Protein AF-A0A559M6U4-F1 (afdb_monomer_lite)

Foldseek 3Di:
DVCVVCVVVCCCCVQAVVQLVVCCPPVVCNPCSRPPVHPVVVVLLVVLVVVCVVCQQPDADQQQDDPGRGHADQVNCVSNQQCRLRNCCVVPVLAQHSDPDPPRRHNSVVVVVVCCVVVVDDDGGHDDPVNRVVRNVVVVVVVVVVVVVVDQQADPQVPAAEDELVRLLCCVPVVVFQWAAAPQFIFGCVVPLCVPPVHNVVSSVRRSHHCHCVDCPVPDDDDPVVVSVRSVGTHHGYDDPDDPDPDDDDD

Structure (mmCIF, N/CA/C/O backbone):
data_AF-A0A559M6U4-F1
#
_entry.id   AF-A0A559M6U4-F1
#
loop_
_atom_site.group_PDB
_atom_site.id
_atom_site.type_symbol
_atom_site.label_atom_id
_atom_site.label_alt_id
_atom_site.label_comp_id
_atom_site.label_asym_id
_atom_site.label_entity_id
_atom_site.label_seq_id
_atom_site.pdbx_PDB_ins_code
_atom_site.Cartn_x
_atom_site.Cartn_y
_atom_site.Cartn_z
_atom_site.occupancy
_atom_site.B_iso_or_equiv
_atom_site.auth_seq_id
_atom_site.auth_comp_id
_atom_site.auth_asym_id
_atom_site.auth_atom_id
_atom_site.pdbx_PDB_model_num
ATOM 1 N N . MET A 1 1 ? 22.854 -14.844 -24.039 1.00 84.38 1 MET A N 1
ATOM 2 C CA . MET A 1 1 ? 24.266 -15.027 -24.455 1.00 84.38 1 MET A CA 1
ATOM 3 C C . MET A 1 1 ? 24.770 -13.927 -25.397 1.00 84.38 1 MET A C 1
ATOM 5 O O . MET A 1 1 ? 25.758 -13.307 -25.043 1.00 84.38 1 MET A O 1
ATOM 9 N N . TRP A 1 2 ? 24.120 -13.597 -26.528 1.00 96.81 2 TRP A N 1
ATOM 10 C CA . TRP A 1 2 ? 24.620 -12.542 -27.446 1.00 96.81 2 TRP A CA 1
ATOM 11 C C . TRP A 1 2 ? 24.773 -11.151 -26.805 1.00 96.81 2 TRP A C 1
ATOM 13 O O . TRP A 1 2 ? 25.843 -10.556 -26.905 1.00 96.81 2 TRP A O 1
ATOM 23 N N . GLN A 1 3 ? 23.734 -10.654 -26.122 1.00 96.12 3 GLN A N 1
ATOM 24 C CA . GLN A 1 3 ? 23.771 -9.330 -25.484 1.00 96.12 3 GLN A CA 1
ATOM 25 C C . GLN A 1 3 ? 24.859 -9.253 -24.407 1.00 96.12 3 GLN A C 1
ATOM 27 O O . GLN A 1 3 ? 25.610 -8.286 -24.386 1.00 96.12 3 GLN A O 1
ATOM 32 N N . HIS A 1 4 ? 25.003 -10.298 -23.587 1.00 95.44 4 HIS A N 1
ATOM 33 C CA . HIS A 1 4 ? 26.054 -10.393 -22.573 1.00 95.44 4 HIS A CA 1
ATOM 34 C C . HIS A 1 4 ? 27.459 -10.294 -23.190 1.00 95.44 4 HIS A C 1
ATOM 36 O O . HIS A 1 4 ? 28.267 -9.483 -22.751 1.00 95.44 4 HIS A O 1
ATOM 42 N N . ASN A 1 5 ? 27.718 -11.040 -24.268 1.00 97.19 5 ASN A N 1
ATOM 43 C CA . ASN A 1 5 ? 29.023 -11.053 -24.938 1.00 97.19 5 ASN A CA 1
ATOM 44 C C . ASN A 1 5 ? 29.382 -9.723 -25.624 1.00 97.19 5 ASN A C 1
ATOM 46 O O . ASN A 1 5 ? 30.547 -9.493 -25.922 1.00 97.19 5 ASN A O 1
ATOM 50 N N . ASN A 1 6 ? 28.396 -8.866 -25.904 1.00 97.38 6 ASN A N 1
ATOM 51 C CA . ASN A 1 6 ? 28.580 -7.589 -26.602 1.00 97.38 6 ASN A CA 1
ATOM 52 C C . ASN A 1 6 ? 28.183 -6.387 -25.728 1.00 97.38 6 ASN A C 1
ATOM 54 O O . ASN A 1 6 ? 27.981 -5.287 -26.243 1.00 97.38 6 ASN A O 1
ATOM 58 N N . TYR A 1 7 ? 28.032 -6.590 -24.417 1.00 96.38 7 TYR A N 1
ATOM 59 C CA . TYR A 1 7 ? 27.402 -5.627 -23.517 1.00 96.38 7 TYR A CA 1
ATOM 60 C C . TYR A 1 7 ? 28.094 -4.260 -23.519 1.00 96.38 7 TYR A C 1
ATOM 62 O O . TYR A 1 7 ? 27.427 -3.233 -23.625 1.00 96.38 7 TYR A O 1
ATOM 70 N N . GLU A 1 8 ? 29.426 -4.232 -23.458 1.00 97.06 8 GLU A N 1
ATOM 71 C CA . GLU A 1 8 ? 30.205 -2.986 -23.438 1.00 97.06 8 GLU A CA 1
ATOM 72 C C . GLU A 1 8 ? 29.967 -2.152 -24.703 1.00 97.06 8 GLU A C 1
ATOM 74 O O . GLU A 1 8 ? 29.678 -0.959 -24.635 1.00 97.06 8 GLU A O 1
ATOM 79 N N . VAL A 1 9 ? 29.987 -2.807 -25.865 1.00 97.38 9 VAL A N 1
ATOM 80 C CA . VAL A 1 9 ? 29.753 -2.155 -27.157 1.00 97.38 9 VAL A CA 1
ATOM 81 C C . VAL A 1 9 ? 28.311 -1.660 -27.262 1.00 97.38 9 VAL A C 1
ATOM 83 O O . VAL A 1 9 ? 28.077 -0.506 -27.619 1.00 97.38 9 VAL A O 1
ATOM 86 N N . ILE A 1 10 ? 27.334 -2.500 -26.910 1.00 96.81 10 ILE A N 1
ATOM 87 C CA . ILE A 1 10 ? 25.909 -2.143 -26.966 1.00 96.81 10 ILE A CA 1
ATOM 88 C C . ILE A 1 10 ? 25.606 -0.982 -26.016 1.00 96.81 10 ILE A C 1
ATOM 90 O O . ILE A 1 10 ? 24.925 -0.038 -26.409 1.00 96.81 10 ILE A O 1
ATOM 94 N N . SER A 1 11 ? 26.107 -1.032 -24.781 1.00 95.31 11 SER A N 1
ATOM 95 C CA . SER A 1 11 ? 25.870 0.001 -23.768 1.00 95.31 11 SER A CA 1
ATOM 96 C C . SER A 1 11 ? 26.488 1.343 -24.157 1.00 95.31 11 SER A C 1
ATOM 98 O O . SER A 1 11 ? 25.820 2.365 -24.022 1.00 95.31 11 SER A O 1
ATOM 100 N N . LEU A 1 12 ? 27.699 1.364 -24.723 1.00 96.88 12 LEU A N 1
ATOM 101 C CA . LEU A 1 12 ? 28.305 2.594 -25.234 1.00 96.88 12 LEU A CA 1
ATOM 102 C C . LEU A 1 12 ? 27.507 3.162 -26.416 1.00 96.88 12 LEU A C 1
ATOM 104 O O . LEU A 1 12 ? 27.180 4.352 -26.438 1.00 96.88 12 LEU A O 1
ATOM 108 N N . ILE A 1 13 ? 27.161 2.312 -27.388 1.00 97.94 13 ILE A N 1
ATOM 109 C CA . ILE A 1 13 ? 26.444 2.742 -28.590 1.00 97.94 13 ILE A CA 1
ATOM 110 C C . ILE A 1 13 ? 25.045 3.245 -28.229 1.00 97.94 13 ILE A C 1
ATOM 112 O O . ILE A 1 13 ? 24.704 4.375 -28.557 1.00 97.94 13 ILE A O 1
ATOM 116 N N . MET A 1 14 ? 24.239 2.451 -27.527 1.00 96.88 14 MET A N 1
ATOM 117 C CA . MET A 1 14 ? 22.846 2.796 -27.217 1.00 96.88 14 MET A CA 1
ATOM 118 C C . MET A 1 14 ? 22.719 3.792 -26.062 1.00 96.88 14 MET A C 1
ATOM 120 O O . MET A 1 14 ? 21.756 4.555 -25.996 1.00 96.88 14 MET A O 1
ATOM 124 N N . GLY A 1 15 ? 23.675 3.788 -25.134 1.00 95.62 15 GLY A N 1
ATOM 125 C CA . GLY A 1 15 ? 23.688 4.676 -23.979 1.00 95.62 15 GLY A CA 1
ATOM 126 C C . GLY A 1 15 ? 24.148 6.089 -24.318 1.00 95.62 15 GLY A C 1
ATOM 127 O O . GLY A 1 15 ? 23.548 7.046 -23.824 1.00 95.62 15 GLY A O 1
ATOM 128 N N . VAL A 1 16 ? 25.183 6.214 -25.159 1.00 97.38 16 VAL A N 1
ATOM 129 C CA . VAL A 1 16 ? 25.885 7.483 -25.407 1.00 97.38 16 VAL A CA 1
ATOM 130 C C . VAL A 1 16 ? 25.832 7.906 -26.870 1.00 97.38 16 VAL A C 1
ATOM 132 O O . VAL A 1 16 ? 25.358 9.002 -27.167 1.00 97.38 16 VAL A O 1
ATOM 135 N N . VAL A 1 17 ? 26.296 7.060 -27.793 1.00 97.94 17 VAL A N 1
ATOM 136 C CA . VAL A 1 17 ? 26.458 7.452 -29.205 1.00 97.94 17 VAL A CA 1
ATOM 137 C C . VAL A 1 17 ? 25.108 7.741 -29.856 1.00 97.94 17 VAL A C 1
ATOM 139 O O . VAL A 1 17 ? 24.908 8.822 -30.398 1.00 97.94 17 VAL A O 1
ATOM 142 N N . PHE A 1 18 ? 24.162 6.810 -29.761 1.00 98.00 18 PHE A N 1
ATOM 143 C CA . PHE A 1 18 ? 22.837 6.913 -30.360 1.00 98.00 18 PHE A CA 1
ATOM 144 C C . PHE A 1 18 ? 22.075 8.177 -29.921 1.00 98.00 18 PHE A C 1
ATOM 146 O O . PHE A 1 18 ? 21.712 8.959 -30.801 1.00 98.00 18 PHE A O 1
ATOM 153 N N . PRO A 1 19 ? 21.870 8.461 -28.615 1.00 97.31 19 PRO A N 1
ATOM 154 C CA . PRO A 1 19 ? 21.164 9.679 -28.209 1.00 97.31 19 PRO A CA 1
ATOM 155 C C . PRO A 1 19 ? 21.902 10.965 -28.610 1.00 97.31 19 PRO A C 1
ATOM 157 O O . PRO A 1 19 ? 21.252 11.938 -28.990 1.00 97.31 19 PRO A O 1
ATOM 160 N N . THR A 1 20 ? 23.241 10.965 -28.596 1.00 98.19 20 THR A N 1
ATOM 161 C CA . THR A 1 20 ? 24.045 12.115 -29.046 1.00 98.19 20 THR A CA 1
ATOM 162 C C . THR A 1 20 ? 23.851 12.385 -30.538 1.00 98.19 20 THR A C 1
ATOM 164 O O . THR A 1 20 ? 23.639 13.524 -30.941 1.00 98.19 20 THR A O 1
ATOM 167 N N . VAL A 1 21 ? 23.882 11.332 -31.358 1.00 98.25 21 VAL A N 1
ATOM 168 C CA . VAL A 1 21 ? 23.682 11.401 -32.811 1.00 98.25 21 VAL A CA 1
ATOM 169 C C . VAL A 1 21 ? 22.263 11.857 -33.149 1.00 98.25 21 VAL A C 1
ATOM 171 O O . VAL A 1 21 ? 22.095 12.694 -34.029 1.00 98.25 21 VAL A O 1
ATOM 174 N N . VAL A 1 22 ? 21.244 11.365 -32.438 1.00 97.81 22 VAL A N 1
ATOM 175 C CA . VAL A 1 22 ? 19.851 11.803 -32.634 1.00 97.81 22 VAL A CA 1
ATOM 176 C C . VAL A 1 22 ? 19.715 13.307 -32.373 1.00 97.81 22 VAL A C 1
ATOM 178 O O . VAL A 1 22 ? 19.214 14.031 -33.229 1.00 97.81 22 VAL A O 1
ATOM 181 N N . ALA A 1 23 ? 20.216 13.809 -31.244 1.00 97.56 23 ALA A N 1
ATOM 182 C CA . ALA A 1 23 ? 20.195 15.247 -30.967 1.00 97.56 23 ALA A CA 1
ATOM 183 C C . ALA A 1 23 ? 21.013 16.051 -31.998 1.00 97.56 23 ALA A C 1
ATOM 185 O O . ALA A 1 23 ? 20.557 17.081 -32.497 1.00 97.56 23 ALA A O 1
ATOM 186 N N . GLY A 1 24 ? 22.183 15.538 -32.384 1.00 98.00 24 GLY A N 1
ATOM 187 C CA . GLY A 1 24 ? 23.050 16.140 -33.393 1.00 98.00 24 GLY A CA 1
ATOM 188 C C . GLY A 1 24 ? 22.390 16.273 -34.765 1.00 98.00 24 GLY A C 1
ATOM 189 O O . GLY A 1 24 ? 22.463 17.334 -35.370 1.00 98.00 24 GLY A O 1
ATOM 190 N N . TYR A 1 25 ? 21.700 15.245 -35.262 1.00 97.88 25 TYR A N 1
ATOM 191 C CA . TYR A 1 25 ? 21.076 15.299 -36.591 1.00 97.88 25 TYR A CA 1
ATOM 192 C C . TYR A 1 25 ? 19.738 16.037 -36.618 1.00 97.88 25 TYR A C 1
ATOM 194 O O . TYR A 1 25 ? 19.468 16.759 -37.575 1.00 97.88 25 TYR A O 1
ATOM 202 N N . PHE A 1 26 ? 18.890 15.859 -35.604 1.00 98.00 26 PHE A N 1
ATOM 203 C CA . PHE A 1 26 ? 17.530 16.406 -35.624 1.00 98.00 26 PHE A CA 1
ATOM 204 C C . PHE A 1 26 ? 17.433 17.813 -35.011 1.00 98.00 26 PHE A C 1
ATOM 206 O O . PHE A 1 26 ? 16.552 18.576 -35.403 1.00 98.00 26 PHE A O 1
ATOM 213 N N . TRP A 1 27 ? 18.344 18.180 -34.101 1.00 97.31 27 TRP A N 1
ATOM 214 C CA . TRP A 1 27 ? 18.382 19.499 -33.447 1.00 97.31 27 TRP A CA 1
ATOM 215 C C . TRP A 1 27 ? 19.678 20.282 -33.699 1.00 97.31 27 TRP A C 1
ATOM 217 O O . TRP A 1 27 ? 19.803 21.406 -33.221 1.00 97.31 27 TRP A O 1
ATOM 227 N N . ASN A 1 28 ? 20.629 19.726 -34.462 1.00 97.69 28 ASN A N 1
ATOM 228 C CA . ASN A 1 28 ? 21.947 20.326 -34.704 1.00 97.69 28 ASN A CA 1
ATOM 229 C C . ASN A 1 28 ? 22.726 20.642 -33.411 1.00 97.69 28 ASN A C 1
ATOM 231 O O . ASN A 1 28 ? 23.540 21.565 -33.377 1.00 97.69 28 ASN A O 1
ATOM 235 N N . ASP A 1 29 ? 22.483 19.873 -32.344 1.00 97.56 29 ASP A N 1
ATOM 236 C CA . ASP A 1 29 ? 23.084 20.090 -31.027 1.00 97.56 29 ASP A CA 1
ATOM 237 C C . ASP A 1 29 ? 23.801 18.833 -30.516 1.00 97.56 29 ASP A C 1
ATOM 239 O O . ASP A 1 29 ? 23.281 18.032 -29.737 1.00 97.56 29 ASP A O 1
ATOM 243 N N . TRP A 1 30 ? 25.039 18.657 -30.977 1.00 97.81 30 TRP A N 1
ATOM 244 C CA . TRP A 1 30 ? 25.894 17.530 -30.597 1.00 97.81 30 TRP A CA 1
ATOM 245 C C . TRP A 1 30 ? 26.293 17.565 -29.120 1.00 97.81 30 TRP A C 1
ATOM 247 O O . TRP A 1 30 ? 26.328 16.528 -28.456 1.00 97.81 30 TRP A O 1
ATOM 257 N N . TRP A 1 31 ? 26.585 18.756 -28.592 1.00 97.75 31 TRP A N 1
ATOM 258 C CA . TRP A 1 31 ? 27.001 18.917 -27.200 1.00 97.75 31 TRP A CA 1
ATOM 259 C C . TRP A 1 31 ? 25.833 18.740 -26.237 1.00 97.75 31 TRP A C 1
ATOM 261 O O . TRP A 1 31 ? 25.990 18.057 -25.225 1.00 97.75 31 TRP A O 1
ATOM 271 N N . GLY A 1 32 ? 24.658 19.279 -26.564 1.00 97.12 32 GLY A N 1
ATOM 272 C CA . GLY A 1 32 ? 23.439 19.030 -25.805 1.00 97.12 32 GLY A CA 1
ATOM 273 C C . GLY A 1 32 ? 23.025 17.561 -25.850 1.00 97.12 32 GLY A C 1
ATOM 274 O O . GLY A 1 32 ? 22.666 16.998 -24.816 1.00 97.12 32 GLY A O 1
ATOM 275 N N . GLY A 1 33 ? 23.181 16.900 -27.000 1.00 97.31 33 GLY A N 1
ATOM 276 C CA . GLY A 1 33 ? 22.993 15.456 -27.137 1.00 97.31 33 GLY A CA 1
ATOM 277 C C . GLY A 1 33 ? 23.862 14.635 -26.188 1.00 97.31 33 GLY A C 1
ATOM 278 O O . GLY A 1 33 ? 23.362 13.761 -25.477 1.00 97.31 33 GLY A O 1
ATOM 279 N N . LEU A 1 34 ? 25.158 14.949 -26.133 1.00 97.88 34 LEU A N 1
ATOM 280 C CA . LEU A 1 34 ? 26.093 14.265 -25.244 1.00 97.88 34 LEU A CA 1
ATOM 281 C C . LEU A 1 34 ? 25.808 14.576 -23.767 1.00 97.88 34 LEU A C 1
ATOM 283 O O . LEU A 1 34 ? 25.759 13.671 -22.935 1.00 97.88 34 LEU A O 1
ATOM 287 N N . ALA A 1 35 ? 25.603 15.845 -23.418 1.00 97.69 35 ALA A N 1
ATOM 288 C CA . ALA A 1 35 ? 25.426 16.253 -22.029 1.00 97.69 35 ALA A CA 1
ATOM 289 C C . ALA A 1 35 ? 24.072 15.810 -21.455 1.00 97.69 35 ALA A C 1
ATOM 291 O O . ALA A 1 35 ? 24.026 15.163 -20.408 1.00 97.69 35 ALA A O 1
ATOM 292 N N . TYR A 1 36 ? 22.969 16.135 -22.133 1.00 96.62 36 TYR A N 1
ATOM 293 C CA . TYR A 1 36 ? 21.617 15.925 -21.618 1.00 96.62 36 TYR A CA 1
ATOM 294 C C . TYR A 1 36 ? 21.060 14.554 -22.002 1.00 96.62 36 TYR A C 1
ATOM 296 O O . TYR A 1 36 ? 20.670 13.777 -21.127 1.00 96.62 36 TYR A O 1
ATOM 304 N N . SER A 1 37 ? 21.040 14.231 -23.298 1.00 95.88 37 SER A N 1
ATOM 305 C CA . SER A 1 37 ? 20.386 13.01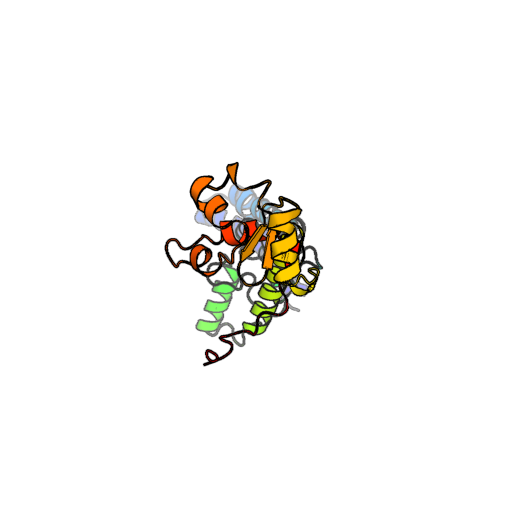5 -23.801 1.00 95.88 37 SER A CA 1
ATOM 306 C C . SER A 1 37 ? 21.171 11.735 -23.488 1.00 95.88 37 SER A C 1
ATOM 308 O O . SER A 1 37 ? 20.563 10.679 -23.299 1.00 95.88 37 SER A O 1
ATOM 310 N N . ALA A 1 38 ? 22.501 11.813 -23.394 1.00 96.62 38 ALA A N 1
ATOM 311 C CA . ALA A 1 38 ? 23.352 10.701 -22.979 1.00 96.62 38 ALA A CA 1
ATOM 312 C C . ALA A 1 38 ? 23.673 10.737 -21.476 1.00 96.62 38 ALA A C 1
ATOM 314 O O . ALA A 1 38 ? 23.113 9.945 -20.715 1.00 96.62 38 ALA A O 1
ATOM 315 N N . LEU A 1 39 ? 24.564 11.634 -21.037 1.00 97.12 39 LEU A N 1
ATOM 316 C CA . LEU A 1 39 ? 25.187 11.552 -19.710 1.00 97.12 39 LEU A CA 1
ATOM 317 C C . LEU A 1 39 ? 24.213 11.837 -18.560 1.00 97.12 39 LEU A C 1
ATOM 319 O O . LEU A 1 39 ? 24.093 11.014 -17.652 1.00 97.12 39 LEU A O 1
ATOM 323 N N . LEU A 1 40 ? 23.490 12.962 -18.594 1.00 96.56 40 LEU A N 1
ATOM 324 C CA . LEU A 1 40 ? 22.530 13.301 -17.536 1.00 96.56 40 LEU A CA 1
ATOM 325 C C . LEU A 1 40 ? 21.371 12.307 -17.482 1.00 96.56 40 LEU A C 1
ATOM 327 O O . LEU A 1 40 ? 20.988 11.890 -16.392 1.00 96.56 40 LEU A O 1
ATOM 331 N N . ARG A 1 41 ? 20.846 11.876 -18.635 1.00 95.19 41 ARG A N 1
ATOM 332 C CA . ARG A 1 41 ? 19.828 10.819 -18.693 1.00 95.19 41 ARG A CA 1
ATOM 333 C C . ARG A 1 41 ? 20.306 9.544 -17.995 1.00 95.19 41 ARG A C 1
ATOM 335 O O . ARG A 1 41 ? 19.582 9.033 -17.146 1.00 95.19 41 ARG A O 1
ATOM 342 N N . ILE A 1 42 ? 21.500 9.041 -18.333 1.00 94.94 42 ILE A N 1
ATOM 343 C CA . ILE A 1 42 ? 22.071 7.845 -17.691 1.00 94.94 42 ILE A CA 1
ATOM 344 C C . ILE A 1 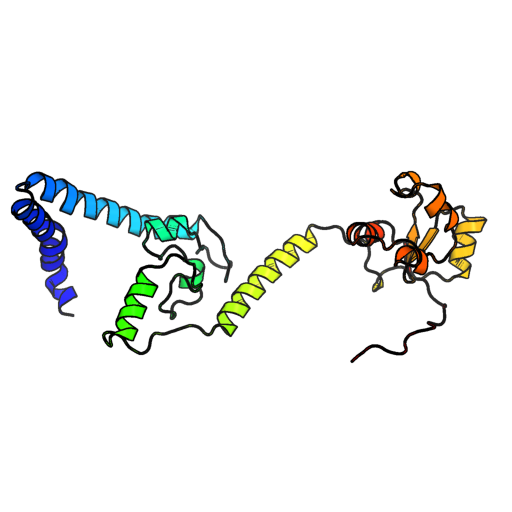42 ? 22.198 8.071 -16.186 1.00 94.94 42 ILE A C 1
ATOM 346 O O . ILE A 1 42 ? 21.758 7.227 -15.411 1.00 94.94 42 ILE A O 1
ATOM 350 N N . PHE A 1 43 ? 22.752 9.214 -15.774 1.00 95.00 43 PHE A N 1
ATOM 351 C CA . PHE A 1 43 ? 22.908 9.550 -14.364 1.00 95.00 43 PHE A CA 1
ATOM 352 C C . PHE A 1 43 ? 21.570 9.489 -13.621 1.00 95.00 43 PHE A C 1
ATOM 354 O O . PHE A 1 43 ? 21.445 8.721 -12.672 1.00 95.00 43 PHE A O 1
ATOM 361 N N . PHE A 1 44 ? 20.552 10.234 -14.061 1.00 91.12 44 PHE A N 1
ATOM 362 C CA . PHE A 1 44 ? 19.259 10.274 -13.373 1.00 91.12 44 PHE A CA 1
ATOM 363 C C . PHE A 1 44 ? 18.525 8.937 -13.410 1.00 91.12 44 PHE A C 1
ATOM 365 O O . PHE A 1 44 ? 17.920 8.560 -12.410 1.00 91.12 44 PHE A O 1
ATOM 372 N N . PHE A 1 45 ? 18.611 8.192 -14.513 1.00 89.31 45 PHE A N 1
ATOM 373 C CA . PHE A 1 45 ? 18.014 6.862 -14.598 1.00 89.31 45 PHE A CA 1
ATOM 374 C C . PHE A 1 45 ? 18.676 5.887 -13.614 1.00 89.31 45 PHE A C 1
ATOM 376 O O . PHE A 1 45 ? 17.994 5.126 -12.926 1.00 89.31 45 PHE A O 1
ATOM 383 N N . GLN A 1 46 ? 20.002 5.962 -13.479 1.00 90.12 46 GLN A N 1
ATOM 384 C CA . GLN A 1 46 ? 20.751 5.159 -12.521 1.00 90.12 46 GLN A CA 1
ATOM 385 C C . GLN A 1 46 ? 20.424 5.550 -11.074 1.00 90.12 46 GLN A C 1
ATOM 387 O O . GLN A 1 46 ? 20.196 4.670 -10.245 1.00 90.12 46 GLN A O 1
ATOM 392 N N . GLN A 1 47 ? 20.347 6.854 -10.777 1.00 90.25 47 GLN A N 1
ATOM 393 C CA . GLN A 1 47 ? 19.927 7.345 -9.461 1.00 90.25 47 GLN A CA 1
ATOM 394 C C . GLN A 1 47 ? 18.503 6.887 -9.127 1.00 90.25 47 GLN A C 1
ATOM 396 O O . GLN A 1 47 ? 18.272 6.408 -8.022 1.00 90.25 47 GLN A O 1
ATOM 401 N N . GLY A 1 48 ? 17.574 6.973 -10.083 1.00 84.44 48 GLY A N 1
ATOM 402 C CA . GLY A 1 48 ? 16.201 6.488 -9.935 1.00 84.44 48 GLY A CA 1
ATOM 403 C C . GLY A 1 48 ? 16.140 4.985 -9.659 1.00 84.44 48 GLY A C 1
ATOM 404 O O . GLY A 1 48 ? 15.449 4.548 -8.747 1.00 84.44 48 GLY A O 1
ATOM 405 N N . THR A 1 49 ? 16.926 4.190 -10.384 1.00 83.62 49 THR A N 1
ATOM 406 C CA . THR A 1 49 ? 16.969 2.733 -10.190 1.00 83.62 49 THR A CA 1
ATOM 407 C C . THR A 1 49 ? 17.520 2.364 -8.812 1.00 83.62 49 THR A C 1
ATOM 409 O O . THR A 1 49 ? 16.955 1.536 -8.104 1.00 83.62 49 THR A O 1
ATOM 412 N N . PHE A 1 50 ? 18.620 2.991 -8.392 1.00 85.25 50 PHE A N 1
ATOM 413 C CA . PHE A 1 50 ? 19.231 2.688 -7.100 1.00 85.25 50 PHE A CA 1
ATOM 414 C C . PHE A 1 50 ? 18.435 3.223 -5.914 1.00 85.25 50 PHE A C 1
ATOM 416 O O . PHE A 1 50 ? 18.422 2.584 -4.861 1.00 85.25 50 PHE A O 1
ATOM 423 N N . CYS A 1 51 ? 17.748 4.358 -6.063 1.00 84.31 51 CYS A N 1
ATOM 424 C CA . CYS A 1 51 ? 16.962 4.907 -4.969 1.00 84.31 51 CYS A CA 1
ATOM 425 C C . CYS A 1 51 ? 15.745 4.036 -4.637 1.00 84.31 51 CYS A C 1
ATOM 427 O O . CYS A 1 51 ? 15.361 4.022 -3.473 1.00 84.31 51 CYS A O 1
ATOM 429 N N . ILE A 1 52 ? 15.202 3.248 -5.579 1.00 78.38 52 ILE A N 1
ATOM 430 C CA . ILE A 1 52 ? 14.137 2.257 -5.313 1.00 78.38 52 ILE A CA 1
ATOM 431 C C . ILE A 1 52 ? 14.552 1.309 -4.201 1.00 78.38 52 ILE A C 1
ATOM 433 O O . ILE A 1 52 ? 13.830 1.166 -3.220 1.00 78.38 52 ILE A O 1
ATOM 437 N N . ASN A 1 53 ? 15.753 0.738 -4.307 1.00 76.50 53 ASN A N 1
ATOM 438 C CA . ASN A 1 53 ? 16.269 -0.238 -3.346 1.00 76.50 53 ASN A CA 1
ATOM 439 C C . ASN A 1 53 ? 16.402 0.335 -1.923 1.00 76.50 53 ASN A C 1
ATOM 441 O O . ASN A 1 53 ? 16.588 -0.413 -0.970 1.00 76.50 53 ASN A O 1
ATOM 445 N N . SER A 1 54 ? 16.312 1.658 -1.761 1.00 82.19 54 SER A N 1
ATOM 446 C CA . SER A 1 54 ? 16.247 2.323 -0.457 1.00 82.19 54 SER A CA 1
ATOM 447 C C . SER A 1 54 ? 14.832 2.808 -0.126 1.00 82.19 54 SER A C 1
ATOM 449 O O . SER A 1 54 ? 14.266 2.432 0.898 1.00 82.19 54 SER A O 1
ATOM 451 N N . LEU A 1 55 ? 14.232 3.624 -0.996 1.00 83.19 55 LEU A N 1
ATOM 452 C CA . LEU A 1 55 ? 12.922 4.241 -0.790 1.00 83.19 55 LEU A CA 1
ATOM 453 C C . LEU A 1 55 ? 11.813 3.203 -0.670 1.00 83.19 55 LEU A C 1
ATOM 455 O O . LEU A 1 55 ? 11.003 3.307 0.243 1.00 83.19 55 LEU A O 1
ATOM 459 N N . ALA A 1 56 ? 11.804 2.183 -1.525 1.00 83.50 56 ALA A N 1
ATOM 460 C CA . ALA A 1 56 ? 10.788 1.137 -1.503 1.00 83.50 56 ALA A CA 1
ATOM 461 C C . ALA A 1 56 ? 10.916 0.192 -0.297 1.00 83.50 56 ALA A C 1
ATOM 463 O O . ALA A 1 56 ? 10.021 -0.603 -0.058 1.00 83.50 56 ALA A O 1
ATOM 464 N N . HIS A 1 57 ? 11.989 0.287 0.494 1.00 86.44 57 HIS A N 1
ATOM 465 C CA . HIS A 1 57 ? 12.143 -0.447 1.755 1.00 86.44 57 HIS A CA 1
ATOM 466 C C . HIS A 1 57 ? 11.916 0.428 3.000 1.00 86.44 57 HIS A C 1
ATOM 468 O O . HIS A 1 57 ? 11.870 -0.068 4.131 1.00 86.44 57 HIS A O 1
ATOM 474 N N . TRP A 1 58 ? 11.768 1.744 2.821 1.00 85.75 58 TRP A N 1
ATOM 475 C CA . TRP A 1 58 ? 11.611 2.703 3.915 1.00 85.75 58 TRP A CA 1
ATOM 476 C C . TRP A 1 58 ? 10.265 3.436 3.884 1.00 85.75 58 TRP A C 1
ATOM 478 O O . TRP A 1 58 ? 9.630 3.578 4.925 1.00 85.75 58 TRP A O 1
ATOM 488 N N . LEU A 1 59 ? 9.765 3.811 2.710 1.00 89.19 59 LEU A N 1
ATOM 489 C CA . LEU A 1 59 ? 8.567 4.627 2.540 1.00 89.19 59 LEU A CA 1
ATOM 490 C C . LEU A 1 59 ? 7.439 3.834 1.873 1.00 89.19 59 LEU A C 1
ATOM 492 O O . LEU A 1 59 ? 7.639 3.265 0.804 1.00 89.19 59 LEU A O 1
ATOM 496 N N . GLY A 1 60 ? 6.251 3.849 2.477 1.00 93.00 60 GLY A N 1
ATOM 497 C CA . GLY A 1 60 ? 5.042 3.244 1.917 1.00 93.00 60 GLY A CA 1
ATOM 498 C C . GLY A 1 60 ? 4.289 2.368 2.910 1.00 93.00 60 GLY A C 1
ATOM 499 O O . GLY A 1 60 ? 4.537 2.423 4.115 1.00 93.00 60 GLY A O 1
ATOM 500 N N . ASP A 1 61 ? 3.403 1.538 2.375 1.00 93.81 61 ASP A N 1
ATOM 501 C CA . ASP A 1 61 ? 2.576 0.597 3.123 1.00 93.81 61 ASP A CA 1
ATOM 502 C C . ASP A 1 61 ? 2.980 -0.856 2.866 1.00 93.81 61 ASP A C 1
ATOM 504 O O . ASP A 1 61 ? 3.584 -1.190 1.852 1.00 93.81 61 ASP A O 1
ATOM 508 N N . THR A 1 62 ? 2.591 -1.744 3.775 1.00 96.06 62 THR A N 1
ATOM 509 C CA . THR A 1 62 ? 2.697 -3.200 3.623 1.00 96.06 62 THR A CA 1
ATOM 510 C C . THR A 1 62 ? 1.293 -3.801 3.495 1.00 96.06 62 THR A C 1
ATOM 512 O O . THR A 1 62 ? 0.698 -4.160 4.513 1.00 96.06 62 THR A O 1
ATOM 515 N N . PRO A 1 63 ? 0.673 -3.790 2.298 1.00 95.31 63 PRO A N 1
ATOM 516 C CA . PRO A 1 63 ? -0.675 -4.323 2.095 1.00 95.31 63 PRO A CA 1
ATOM 517 C C . PRO A 1 63 ? -0.768 -5.855 2.053 1.00 95.31 63 PRO A C 1
ATOM 519 O O . PRO A 1 63 ? -1.848 -6.362 2.340 1.00 95.31 63 PRO A O 1
ATOM 522 N N . TYR A 1 64 ? 0.311 -6.579 1.738 1.00 95.94 64 TYR A N 1
ATOM 523 C CA . TYR A 1 64 ? 0.288 -8.041 1.570 1.00 95.94 64 TYR A CA 1
ATOM 524 C C . TYR A 1 64 ? 1.105 -8.787 2.633 1.00 95.94 64 TYR A C 1
ATOM 526 O O . TYR A 1 64 ? 0.602 -9.743 3.213 1.00 95.94 64 TYR A O 1
ATOM 534 N N . ASP A 1 65 ? 2.321 -8.327 2.937 1.00 95.12 65 ASP A N 1
ATOM 535 C CA . ASP A 1 65 ? 3.175 -8.900 3.991 1.00 95.12 65 ASP A CA 1
ATOM 536 C C . ASP A 1 65 ? 3.991 -7.805 4.682 1.00 95.12 65 ASP A C 1
ATOM 538 O O . ASP A 1 65 ? 4.414 -6.840 4.053 1.00 95.12 65 ASP A O 1
ATOM 542 N N . ASP A 1 66 ? 4.223 -7.936 5.984 1.00 94.62 66 ASP A N 1
ATOM 543 C CA . ASP A 1 66 ? 5.039 -7.000 6.765 1.00 94.62 66 ASP A CA 1
ATOM 544 C C . ASP A 1 66 ? 6.182 -7.666 7.535 1.00 94.62 66 ASP A C 1
ATOM 546 O O . ASP A 1 66 ? 6.798 -7.036 8.399 1.00 94.62 66 ASP A O 1
ATOM 550 N N . LYS A 1 67 ? 6.492 -8.929 7.221 1.00 92.50 67 LYS A N 1
ATOM 551 C CA . LYS A 1 67 ? 7.667 -9.619 7.773 1.00 92.50 67 LYS A CA 1
ATOM 552 C C . LYS A 1 67 ? 8.954 -9.079 7.165 1.00 92.50 67 LYS A C 1
ATOM 554 O O . LYS A 1 67 ? 10.005 -9.135 7.801 1.00 92.50 67 LYS A O 1
ATOM 559 N N . HIS A 1 68 ? 8.863 -8.548 5.950 1.00 90.62 68 HIS A N 1
ATOM 560 C CA . HIS A 1 68 ? 9.969 -7.956 5.218 1.00 90.62 68 HIS A CA 1
ATOM 561 C C . HIS A 1 68 ? 9.801 -6.436 5.084 1.00 90.62 68 HIS A C 1
ATOM 563 O O . HIS A 1 68 ? 8.739 -5.867 5.324 1.00 90.62 68 HIS A O 1
ATOM 569 N N . SER A 1 69 ? 10.885 -5.758 4.709 1.00 92.50 69 SER A N 1
ATOM 570 C CA . SER A 1 69 ? 10.909 -4.304 4.532 1.00 92.50 69 SER A CA 1
ATOM 571 C C . SER A 1 69 ? 10.276 -3.727 3.248 1.00 92.50 69 SER A C 1
ATOM 573 O O . SER A 1 69 ? 10.013 -2.525 3.290 1.00 92.50 69 SER A O 1
ATOM 575 N N . PRO A 1 70 ? 10.037 -4.461 2.133 1.00 92.88 70 PRO A N 1
ATOM 576 C CA . PRO A 1 70 ? 9.415 -3.905 0.928 1.00 92.88 70 PRO A CA 1
ATOM 577 C C . PRO A 1 70 ? 8.057 -3.256 1.193 1.00 92.88 70 PRO A C 1
ATOM 579 O O . PRO A 1 70 ? 7.213 -3.818 1.892 1.00 92.88 70 PRO A O 1
ATOM 582 N N . ARG A 1 71 ? 7.831 -2.090 0.593 1.00 93.75 71 ARG A N 1
ATOM 583 C CA . ARG A 1 71 ? 6.635 -1.268 0.764 1.00 93.75 71 ARG A CA 1
ATOM 584 C C . ARG A 1 71 ? 6.072 -0.811 -0.578 1.00 93.75 71 ARG A C 1
ATOM 586 O O . ARG A 1 71 ? 6.810 -0.547 -1.525 1.00 93.75 71 ARG A O 1
ATOM 593 N N . ASP A 1 72 ? 4.755 -0.677 -0.623 1.00 95.25 72 ASP A N 1
ATOM 594 C CA . ASP A 1 72 ? 4.018 -0.093 -1.736 1.00 95.25 72 ASP A CA 1
ATOM 595 C C . ASP A 1 72 ? 3.911 1.424 -1.560 1.00 95.25 72 ASP A C 1
ATOM 597 O O . ASP A 1 72 ? 3.455 1.912 -0.523 1.00 95.25 72 ASP A O 1
ATOM 601 N N . HIS A 1 73 ? 4.294 2.188 -2.584 1.00 94.38 73 HIS A N 1
ATOM 602 C CA . HIS A 1 73 ? 4.213 3.646 -2.557 1.00 94.38 73 HIS A CA 1
ATOM 603 C C . HIS A 1 73 ? 4.013 4.252 -3.956 1.00 94.38 73 HIS A C 1
ATOM 605 O O . HIS A 1 73 ? 4.853 4.107 -4.846 1.00 94.38 73 HIS A O 1
ATOM 611 N N . LEU A 1 74 ? 2.916 5.000 -4.142 1.00 93.38 74 LEU A N 1
ATOM 612 C CA . LEU A 1 74 ? 2.527 5.566 -5.442 1.00 93.38 74 LEU A CA 1
ATOM 613 C C . LEU A 1 74 ? 3.583 6.514 -6.024 1.00 93.38 74 LEU A C 1
ATOM 615 O O . LEU A 1 74 ? 3.895 6.426 -7.206 1.00 93.38 74 LEU A O 1
ATOM 619 N N . PHE A 1 75 ? 4.138 7.424 -5.220 1.00 90.88 75 PHE A N 1
ATOM 620 C CA . PHE A 1 75 ? 5.126 8.377 -5.738 1.00 90.88 75 PHE A CA 1
ATOM 621 C C . PHE A 1 75 ? 6.421 7.674 -6.150 1.00 90.88 75 PHE A C 1
ATOM 623 O O . PHE A 1 75 ? 7.018 8.030 -7.164 1.00 90.88 75 PHE A O 1
ATOM 630 N N . THR A 1 76 ? 6.811 6.631 -5.409 1.00 88.94 76 THR A N 1
ATOM 631 C CA . THR A 1 76 ? 7.924 5.768 -5.811 1.00 88.94 76 THR A CA 1
ATOM 632 C C . THR A 1 76 ? 7.590 5.129 -7.154 1.00 88.94 76 THR A C 1
ATOM 634 O O . THR A 1 76 ? 8.375 5.270 -8.076 1.00 88.94 76 THR A O 1
ATOM 637 N N . ALA A 1 77 ? 6.387 4.565 -7.318 1.00 91.44 77 ALA A N 1
ATOM 638 C CA . ALA A 1 77 ? 5.964 3.945 -8.574 1.00 91.44 77 ALA A CA 1
ATOM 639 C C . ALA A 1 77 ? 5.969 4.925 -9.759 1.00 91.44 77 ALA A C 1
ATOM 641 O O . ALA A 1 77 ? 6.338 4.537 -10.862 1.00 91.44 77 ALA A O 1
ATOM 642 N N . ILE A 1 78 ? 5.620 6.199 -9.553 1.00 90.62 78 ILE A N 1
ATOM 643 C CA . ILE A 1 78 ? 5.705 7.230 -10.601 1.00 90.62 78 ILE A CA 1
ATOM 644 C C . ILE A 1 78 ? 7.157 7.481 -11.009 1.00 90.62 78 ILE A C 1
ATOM 646 O O . ILE A 1 78 ? 7.470 7.478 -12.198 1.00 90.62 78 ILE A O 1
ATOM 650 N N . LEU A 1 79 ? 8.048 7.672 -10.032 1.00 87.19 79 LEU A N 1
ATOM 651 C CA . LEU A 1 79 ? 9.469 7.917 -10.287 1.00 87.19 79 LEU A CA 1
ATOM 652 C C . LEU A 1 79 ? 10.140 6.730 -10.998 1.00 87.19 79 LEU A C 1
ATOM 654 O O . LEU A 1 79 ? 11.132 6.906 -11.701 1.00 87.19 79 LEU A O 1
ATOM 658 N N . THR A 1 80 ? 9.595 5.530 -10.810 1.00 87.44 80 THR A N 1
ATOM 659 C CA . THR A 1 80 ? 10.260 4.266 -11.132 1.00 87.44 80 THR A CA 1
ATOM 660 C C . THR A 1 80 ? 9.494 3.442 -12.156 1.00 87.44 80 THR A C 1
ATOM 662 O O . THR A 1 80 ? 9.801 2.274 -12.368 1.00 87.44 80 THR A O 1
ATOM 665 N N . LEU A 1 81 ? 8.505 4.056 -12.813 1.00 89.38 81 LEU A N 1
ATOM 666 C CA . LEU A 1 81 ? 7.702 3.448 -13.876 1.00 89.38 81 LEU A CA 1
ATOM 667 C C . LEU A 1 81 ? 7.011 2.135 -13.455 1.00 89.38 81 LEU A C 1
ATOM 669 O O . LEU A 1 81 ? 6.899 1.205 -14.248 1.00 89.38 81 LEU A O 1
ATOM 673 N N . GLY A 1 82 ? 6.500 2.084 -12.224 1.00 90.19 82 GLY A N 1
ATOM 674 C CA . GLY A 1 82 ? 5.685 0.985 -11.691 1.00 90.19 82 GLY A CA 1
ATOM 675 C C . GLY A 1 82 ? 6.354 0.154 -10.595 1.00 90.19 82 GLY A C 1
ATOM 676 O O . GLY A 1 82 ? 5.652 -0.471 -9.806 1.00 90.19 82 GLY A O 1
ATOM 677 N N . GLU A 1 83 ? 7.682 0.213 -10.460 1.00 89.25 83 GLU A N 1
ATOM 678 C CA . GLU A 1 83 ? 8.462 -0.598 -9.498 1.00 89.25 83 GLU A CA 1
ATOM 679 C C . GLU A 1 83 ? 8.231 -0.226 -8.017 1.00 89.25 83 GLU A C 1
ATOM 681 O O . GLU A 1 83 ? 8.785 -0.841 -7.109 1.00 89.25 83 GLU A O 1
ATOM 686 N N . GLY A 1 84 ? 7.436 0.813 -7.744 1.00 91.56 84 GLY A N 1
ATOM 687 C CA . GLY A 1 84 ? 7.142 1.276 -6.386 1.00 91.56 84 GLY A CA 1
ATOM 688 C C . GLY A 1 84 ? 6.083 0.467 -5.641 1.00 91.56 84 GLY A C 1
ATOM 689 O O . GLY A 1 84 ? 5.888 0.714 -4.455 1.00 91.56 84 GLY A O 1
ATOM 690 N N . TYR A 1 85 ? 5.405 -0.482 -6.289 1.00 95.19 85 TYR A N 1
ATOM 691 C CA . TYR A 1 85 ? 4.547 -1.471 -5.619 1.00 95.19 85 TYR A CA 1
ATOM 692 C C . TYR A 1 85 ? 5.380 -2.679 -5.178 1.00 95.19 85 TYR A C 1
ATOM 694 O O . TYR A 1 85 ? 5.204 -3.814 -5.623 1.00 95.19 85 TYR A O 1
ATOM 702 N N . HIS A 1 86 ? 6.382 -2.387 -4.351 1.00 94.50 86 HIS A N 1
ATOM 703 C CA . HIS A 1 86 ? 7.454 -3.315 -4.027 1.00 94.50 86 HIS A CA 1
ATOM 704 C C . HIS A 1 86 ? 7.020 -4.378 -3.014 1.00 94.50 86 HIS A C 1
ATOM 706 O O . HIS A 1 86 ? 7.574 -5.472 -3.004 1.00 94.50 86 HIS A O 1
ATOM 712 N N . ASN A 1 87 ? 6.009 -4.095 -2.187 1.00 96.50 87 ASN A N 1
ATOM 713 C CA . ASN A 1 87 ? 5.436 -5.096 -1.295 1.00 96.50 87 ASN A CA 1
ATOM 714 C C . ASN A 1 87 ? 4.743 -6.198 -2.098 1.00 96.50 87 ASN A C 1
ATOM 716 O O . ASN A 1 87 ? 4.996 -7.374 -1.853 1.00 96.50 87 ASN A O 1
ATOM 720 N N . PHE A 1 88 ? 3.943 -5.821 -3.103 1.00 96.75 88 PHE A N 1
ATOM 721 C CA . PHE A 1 88 ? 3.329 -6.796 -4.006 1.00 96.75 88 PHE A CA 1
ATOM 722 C C . PHE A 1 88 ? 4.382 -7.594 -4.779 1.00 96.75 88 PHE A C 1
ATOM 724 O O . PHE A 1 88 ? 4.316 -8.819 -4.805 1.00 96.75 88 PHE A O 1
ATOM 731 N N . HIS A 1 89 ? 5.366 -6.910 -5.373 1.00 95.06 89 HIS A N 1
ATOM 732 C CA . HIS A 1 89 ? 6.415 -7.548 -6.171 1.00 95.06 89 HIS A CA 1
ATOM 733 C C . HIS A 1 89 ? 7.196 -8.614 -5.384 1.00 95.06 89 HIS A C 1
ATOM 735 O O . HIS A 1 89 ? 7.469 -9.692 -5.905 1.00 95.06 89 HIS A O 1
ATOM 741 N N . HIS A 1 90 ? 7.544 -8.337 -4.123 1.00 94.81 90 HIS A N 1
ATOM 742 C CA . HIS A 1 90 ? 8.272 -9.298 -3.285 1.00 94.81 90 HIS A CA 1
ATOM 743 C C . HIS A 1 90 ? 7.401 -10.451 -2.789 1.00 94.81 90 HIS A C 1
ATOM 745 O O . HIS A 1 90 ? 7.897 -11.571 -2.686 1.00 94.81 90 HIS A O 1
ATOM 751 N N . GLU A 1 91 ? 6.122 -10.203 -2.503 1.00 96.31 91 GLU A N 1
ATOM 752 C CA . GLU A 1 91 ? 5.201 -11.251 -2.049 1.00 96.31 91 GLU A CA 1
ATOM 753 C C . GLU A 1 91 ? 4.767 -12.176 -3.202 1.00 96.31 91 GLU A C 1
ATOM 755 O O . GLU A 1 91 ? 4.622 -13.387 -3.029 1.00 96.31 91 GLU A O 1
ATOM 760 N N . PHE A 1 92 ? 4.613 -11.626 -4.410 1.00 96.50 92 PHE A N 1
ATOM 761 C CA . PHE A 1 92 ? 4.140 -12.330 -5.603 1.00 96.50 92 PHE A CA 1
ATOM 762 C C . PHE A 1 92 ? 5.131 -12.221 -6.779 1.00 96.50 92 PHE A C 1
ATOM 764 O O . PHE A 1 92 ? 4.746 -11.779 -7.862 1.00 96.50 92 PHE A O 1
ATOM 771 N N . PRO A 1 93 ? 6.384 -12.701 -6.642 1.00 95.31 93 PRO A N 1
ATOM 772 C CA . PRO A 1 93 ? 7.468 -12.440 -7.602 1.00 95.31 93 PRO A CA 1
ATOM 773 C C . PRO A 1 93 ? 7.280 -13.103 -8.972 1.00 95.31 93 PRO A C 1
ATOM 775 O O . PRO A 1 93 ? 8.032 -12.846 -9.907 1.00 95.31 93 PRO A O 1
ATOM 778 N N . THR A 1 94 ? 6.307 -14.008 -9.088 1.00 96.12 94 THR A N 1
ATOM 779 C CA . THR A 1 94 ? 5.964 -14.656 -10.358 1.00 96.12 94 THR A CA 1
ATOM 780 C C . THR A 1 94 ? 4.902 -13.891 -11.136 1.00 96.12 94 THR A C 1
ATOM 782 O O . THR A 1 94 ? 4.686 -14.207 -12.303 1.00 96.12 94 THR A O 1
ATOM 785 N N . ASP A 1 95 ? 4.214 -12.922 -10.530 1.00 97.38 95 ASP A N 1
ATOM 786 C CA . ASP A 1 95 ? 3.224 -12.114 -11.232 1.00 97.38 95 ASP A CA 1
ATOM 787 C C . ASP A 1 95 ? 3.935 -11.114 -12.149 1.00 97.38 95 ASP A C 1
ATOM 789 O O . ASP A 1 95 ? 4.887 -10.449 -11.749 1.00 97.38 95 ASP A O 1
ATOM 793 N N . TYR A 1 96 ? 3.478 -10.994 -13.395 1.00 96.62 96 TYR A N 1
ATOM 794 C CA . TYR A 1 96 ? 4.063 -10.041 -14.341 1.00 96.62 96 TYR A CA 1
ATOM 795 C C . TYR A 1 96 ? 3.787 -8.571 -13.964 1.00 96.62 96 TYR A C 1
ATOM 797 O O . TYR A 1 96 ? 4.385 -7.663 -14.543 1.00 96.62 96 TYR A O 1
ATOM 805 N N . ARG A 1 97 ? 2.835 -8.327 -13.054 1.00 96.75 97 ARG A N 1
ATOM 806 C CA . ARG A 1 97 ? 2.428 -6.999 -12.585 1.00 96.75 97 ARG A CA 1
ATOM 807 C C . ARG A 1 97 ? 3.232 -6.620 -11.348 1.00 96.75 97 ARG A C 1
ATOM 809 O O . ARG A 1 97 ? 3.324 -7.412 -10.419 1.00 96.75 97 ARG A O 1
ATOM 816 N N . ASN A 1 98 ? 3.660 -5.364 -11.266 1.00 94.25 98 ASN A N 1
ATOM 817 C CA . ASN A 1 98 ? 4.080 -4.784 -9.990 1.00 94.25 98 ASN A CA 1
ATOM 818 C C . ASN A 1 98 ? 2.864 -4.206 -9.258 1.00 94.25 98 ASN A C 1
ATOM 820 O O . ASN A 1 98 ? 2.651 -4.459 -8.079 1.00 94.25 98 ASN A O 1
ATOM 824 N N . GLY A 1 99 ? 2.015 -3.463 -9.971 1.00 94.56 99 GLY A N 1
ATOM 825 C CA . GLY A 1 99 ? 0.750 -2.952 -9.449 1.00 94.56 99 GLY A CA 1
ATOM 826 C C . GLY A 1 99 ? -0.426 -3.837 -9.853 1.00 94.56 99 GLY A C 1
ATOM 827 O O . GLY A 1 99 ? -0.947 -3.692 -10.963 1.00 94.56 99 GLY A O 1
ATOM 828 N N . VAL A 1 100 ? -0.886 -4.721 -8.965 1.00 95.56 100 VAL A N 1
ATOM 829 C CA . VAL A 1 100 ? -1.990 -5.663 -9.234 1.00 95.56 100 VAL A CA 1
ATOM 830 C C . VAL A 1 100 ? -3.338 -4.988 -9.516 1.00 95.56 100 VAL A C 1
ATOM 832 O O . VAL A 1 100 ? -4.119 -5.477 -10.337 1.00 95.56 100 VAL A O 1
ATOM 835 N N . LYS A 1 101 ? -3.639 -3.861 -8.863 1.00 94.75 101 LYS A N 1
ATOM 836 C CA . LYS A 1 101 ? -4.927 -3.174 -9.009 1.00 94.75 101 LYS A CA 1
ATOM 837 C C . LYS A 1 101 ? -4.971 -2.421 -10.340 1.00 94.75 101 LYS A C 1
ATOM 839 O O . LYS A 1 101 ? -3.969 -1.895 -10.828 1.00 94.75 101 LYS A O 1
ATOM 844 N N . TRP A 1 102 ? -6.156 -2.326 -10.936 1.00 93.38 102 TRP A N 1
ATOM 845 C CA . TRP A 1 102 ? -6.327 -1.683 -12.244 1.00 93.38 102 TRP A CA 1
ATOM 846 C C . TRP A 1 102 ? -5.951 -0.190 -12.231 1.00 93.38 102 TRP A C 1
ATOM 848 O O . TRP A 1 102 ? -5.418 0.309 -13.215 1.00 93.38 102 TRP A O 1
ATOM 858 N N . PHE A 1 103 ? -6.169 0.508 -11.112 1.00 92.38 103 PHE A N 1
ATOM 859 C CA . PHE A 1 103 ? -5.869 1.938 -10.959 1.00 92.38 103 PHE A CA 1
ATOM 860 C C . PHE A 1 103 ? -4.413 2.227 -10.558 1.00 92.38 103 PHE A C 1
ATOM 862 O O . PHE A 1 103 ? -4.005 3.386 -10.526 1.00 92.38 103 PHE A O 1
ATOM 869 N N . GLN A 1 104 ? -3.629 1.200 -10.213 1.00 95.56 104 GLN A N 1
ATOM 870 C CA . GLN A 1 104 ? -2.229 1.367 -9.828 1.00 95.56 104 GLN A CA 1
ATOM 871 C C . GLN A 1 104 ? -1.374 1.727 -11.050 1.00 95.56 104 GLN A C 1
ATOM 873 O O . GLN A 1 104 ? -1.470 1.080 -12.102 1.00 95.56 104 GLN A O 1
ATOM 878 N N . TYR A 1 105 ? -0.537 2.758 -10.891 1.00 96.25 105 TYR A N 1
ATOM 879 C CA . TYR A 1 105 ? 0.348 3.271 -11.932 1.00 96.25 105 TYR A CA 1
ATOM 880 C C . TYR A 1 105 ? 1.481 2.282 -12.205 1.00 96.25 105 TYR A C 1
ATOM 882 O O . TYR A 1 105 ? 2.463 2.223 -11.476 1.00 96.25 105 TYR A O 1
ATOM 890 N N . ASP A 1 106 ? 1.333 1.506 -13.268 1.00 96.69 106 ASP A N 1
ATOM 891 C CA . ASP A 1 106 ? 2.318 0.516 -13.690 1.00 96.69 106 ASP A CA 1
ATOM 892 C C . ASP A 1 106 ? 2.346 0.474 -15.227 1.00 96.69 106 ASP A C 1
ATOM 894 O O . ASP A 1 106 ? 1.602 -0.292 -15.848 1.00 96.69 106 ASP A O 1
ATOM 898 N N . PRO A 1 107 ? 3.122 1.370 -15.870 1.00 96.00 107 PRO A N 1
ATOM 899 C CA . PRO A 1 107 ? 3.286 1.389 -17.321 1.00 96.00 107 PRO A CA 1
ATOM 900 C C . PRO A 1 107 ? 3.798 0.062 -17.890 1.00 96.00 107 PRO A C 1
ATOM 902 O O . PRO A 1 107 ? 3.359 -0.337 -18.969 1.00 96.00 107 PRO A O 1
ATOM 905 N N . SER A 1 108 ? 4.681 -0.633 -17.165 1.00 94.50 108 SER A N 1
ATOM 906 C CA . SER A 1 108 ? 5.256 -1.918 -17.577 1.00 94.50 108 SER A CA 1
ATOM 907 C C . SER A 1 108 ? 4.186 -3.003 -17.689 1.00 94.50 108 SER A C 1
ATOM 909 O O . SER A 1 108 ? 4.112 -3.677 -18.718 1.00 94.50 108 SER A O 1
ATOM 911 N N . LYS A 1 109 ? 3.274 -3.102 -16.710 1.00 95.62 109 LYS A N 1
ATOM 912 C CA . LYS A 1 109 ? 2.086 -3.973 -16.778 1.00 95.62 109 LYS A CA 1
ATOM 913 C C . LYS A 1 109 ? 1.283 -3.734 -18.050 1.00 95.62 109 LYS A C 1
ATOM 915 O O . LYS A 1 109 ? 0.912 -4.688 -18.730 1.00 95.62 109 LYS A O 1
ATOM 920 N N . TRP A 1 110 ? 0.988 -2.476 -18.370 1.00 95.69 110 TRP A N 1
ATOM 921 C CA . TRP A 1 110 ? 0.173 -2.151 -19.542 1.00 95.69 110 TRP A CA 1
ATOM 922 C C . TRP A 1 110 ? 0.906 -2.435 -20.848 1.00 95.69 110 TRP A C 1
ATOM 924 O O . TRP A 1 110 ? 0.301 -2.962 -21.777 1.00 95.69 110 TRP A O 1
ATOM 934 N N . PHE A 1 111 ? 2.207 -2.151 -20.909 1.00 96.88 111 PHE A N 1
ATOM 935 C CA . PHE A 1 111 ? 3.037 -2.482 -22.061 1.00 96.88 111 PHE A CA 1
ATOM 936 C C . PHE A 1 111 ? 3.066 -3.994 -22.322 1.00 96.88 111 PHE A C 1
ATOM 938 O O . PHE A 1 111 ? 2.756 -4.427 -23.429 1.00 96.88 111 PHE A O 1
ATOM 945 N N . ILE A 1 112 ? 3.349 -4.803 -21.294 1.00 97.06 112 ILE A N 1
ATOM 946 C CA . ILE A 1 112 ? 3.371 -6.271 -21.400 1.00 97.06 112 ILE A CA 1
ATOM 947 C C . ILE A 1 112 ? 1.985 -6.811 -21.772 1.00 97.06 112 ILE A C 1
ATOM 949 O O . ILE A 1 112 ? 1.872 -7.698 -22.616 1.00 97.06 112 ILE A O 1
ATOM 953 N N . TRP A 1 113 ? 0.920 -6.246 -21.201 1.00 96.56 113 TRP A N 1
ATOM 954 C CA . TRP A 1 113 ? -0.447 -6.612 -21.564 1.00 96.56 113 TRP A CA 1
ATOM 955 C C . TRP A 1 113 ? -0.756 -6.306 -23.037 1.00 96.56 113 TRP A C 1
ATOM 957 O O . TRP A 1 113 ? -1.327 -7.149 -23.721 1.00 96.56 113 TRP A O 1
ATOM 967 N N . ILE A 1 114 ? -0.328 -5.156 -23.573 1.00 97.56 114 ILE A N 1
ATOM 968 C CA . ILE A 1 114 ? -0.460 -4.847 -25.008 1.00 97.56 114 ILE A CA 1
ATOM 969 C C . ILE A 1 114 ? 0.322 -5.858 -25.854 1.00 97.56 114 ILE A C 1
ATOM 971 O O . ILE A 1 114 ? -0.196 -6.321 -26.872 1.00 97.56 114 ILE A O 1
ATOM 975 N N . CYS A 1 115 ? 1.538 -6.230 -25.444 1.00 98.19 115 CYS A N 1
ATOM 976 C CA . CYS A 1 115 ? 2.312 -7.277 -26.112 1.00 98.19 115 CYS A CA 1
ATOM 977 C C . CYS A 1 115 ? 1.561 -8.617 -26.133 1.00 98.19 115 CYS A C 1
ATOM 979 O O . CYS A 1 115 ? 1.564 -9.281 -27.166 1.00 98.19 115 CYS A O 1
ATOM 981 N N . GLU A 1 116 ? 0.866 -8.981 -25.052 1.00 97.81 116 GLU A N 1
ATOM 982 C CA . GLU A 1 116 ? -0.016 -10.156 -25.017 1.00 97.81 116 GLU A CA 1
ATOM 983 C C . GLU A 1 116 ? -1.176 -10.023 -26.016 1.00 97.81 116 GLU A C 1
ATOM 985 O O . GLU A 1 116 ? -1.403 -10.922 -26.822 1.00 97.81 116 GLU A O 1
ATOM 990 N N . GLN A 1 117 ? -1.863 -8.875 -26.048 1.00 97.56 117 GLN A N 1
ATOM 991 C CA . GLN A 1 117 ? -2.990 -8.656 -26.969 1.00 97.56 117 GLN A CA 1
ATOM 992 C C . GLN A 1 117 ? -2.584 -8.669 -28.451 1.00 97.56 117 GLN A C 1
ATOM 994 O O . GLN A 1 117 ? -3.404 -8.943 -29.324 1.00 97.56 117 GLN A O 1
ATOM 999 N N . THR A 1 118 ? -1.326 -8.346 -28.742 1.00 97.88 118 THR A N 1
ATOM 1000 C CA . THR A 1 118 ? -0.783 -8.259 -30.106 1.00 97.88 118 THR A CA 1
ATOM 1001 C C . THR A 1 118 ? 0.027 -9.491 -30.514 1.00 97.88 118 THR A C 1
ATOM 1003 O O . THR A 1 118 ? 0.503 -9.551 -31.646 1.00 97.88 118 THR A O 1
ATOM 1006 N N . GLY A 1 119 ? 0.160 -10.489 -29.631 1.00 97.31 119 GLY A N 1
ATOM 1007 C CA . GLY A 1 119 ? 0.871 -11.742 -29.899 1.00 97.31 119 GLY A CA 1
ATOM 1008 C C . GLY A 1 119 ? 2.400 -11.660 -29.799 1.00 97.31 119 GLY A C 1
ATOM 1009 O O . GLY A 1 119 ? 3.081 -12.595 -30.210 1.00 97.31 119 GLY A O 1
ATOM 1010 N N . PHE A 1 120 ? 2.957 -10.568 -29.263 1.00 97.81 120 PHE A N 1
ATOM 1011 C CA . PHE A 1 120 ? 4.390 -10.460 -28.946 1.00 97.81 120 PHE A CA 1
ATOM 1012 C C . PHE A 1 120 ? 4.767 -11.141 -27.626 1.00 97.81 120 PHE A C 1
ATOM 1014 O O . PHE A 1 120 ? 5.941 -11.429 -27.401 1.00 97.81 120 PHE A O 1
ATOM 1021 N N . ALA A 1 121 ? 3.788 -11.372 -26.755 1.00 97.38 121 ALA A N 1
ATOM 1022 C CA . ALA A 1 121 ? 3.931 -12.144 -25.532 1.00 97.38 121 ALA A CA 1
ATOM 1023 C C . ALA A 1 121 ? 2.762 -13.126 -25.409 1.00 97.38 121 ALA A C 1
ATOM 1025 O O . ALA A 1 121 ? 1.685 -12.898 -25.954 1.00 97.38 121 ALA A O 1
ATOM 1026 N N . ASP A 1 122 ? 2.969 -14.208 -24.674 1.00 96.19 122 ASP A N 1
ATOM 1027 C CA . ASP A 1 122 ? 1.926 -15.149 -24.291 1.00 96.19 122 ASP A CA 1
ATOM 1028 C C . ASP A 1 122 ? 2.174 -15.641 -22.856 1.00 96.19 122 ASP A C 1
ATOM 1030 O O . ASP A 1 122 ? 3.181 -15.293 -22.235 1.00 96.19 122 ASP A O 1
ATOM 1034 N N . HIS A 1 123 ? 1.217 -16.395 -22.307 1.00 96.50 123 HIS A N 1
ATOM 1035 C CA . HIS A 1 123 ? 1.319 -17.043 -20.993 1.00 96.50 123 HIS A CA 1
ATOM 1036 C C . HIS A 1 123 ? 1.780 -16.111 -19.858 1.00 96.50 123 HIS A C 1
ATOM 1038 O O . HIS A 1 123 ? 2.647 -16.472 -19.058 1.00 96.50 123 HIS A O 1
ATOM 1044 N N . LEU A 1 124 ? 1.191 -14.912 -19.761 1.00 96.75 124 LEU A N 1
ATOM 1045 C CA . LEU A 1 124 ? 1.507 -13.991 -18.672 1.00 96.75 124 LEU A CA 1
ATOM 1046 C C . LEU A 1 124 ? 1.185 -14.634 -17.319 1.00 96.75 124 LEU A C 1
ATOM 1048 O O . LEU A 1 124 ? 0.035 -14.970 -17.026 1.00 96.75 124 LEU A O 1
ATOM 1052 N N . SER A 1 125 ? 2.208 -14.778 -16.483 1.00 96.81 125 SER A N 1
ATOM 1053 C CA . SER A 1 125 ? 2.063 -15.347 -15.149 1.00 96.81 125 SER A CA 1
ATOM 1054 C C . SER A 1 125 ? 1.328 -14.371 -14.232 1.00 96.81 125 SER A C 1
ATOM 1056 O O . SER A 1 125 ? 1.689 -13.198 -14.134 1.00 96.81 125 SER A O 1
ATOM 1058 N N . ARG A 1 126 ? 0.265 -14.850 -13.580 1.00 97.00 126 ARG A N 1
ATOM 1059 C CA . ARG A 1 126 ? -0.577 -14.069 -12.668 1.00 97.00 126 ARG A CA 1
ATOM 1060 C C . ARG A 1 126 ? -0.828 -14.874 -11.407 1.00 97.00 126 ARG A C 1
ATOM 1062 O O . ARG A 1 126 ? -1.260 -16.027 -11.474 1.00 97.00 126 ARG A O 1
ATOM 1069 N N . SER A 1 127 ? -0.612 -14.244 -10.263 1.00 96.75 127 SER A N 1
ATOM 1070 C CA . SER A 1 127 ? -1.027 -14.796 -8.982 1.00 96.75 127 SER A CA 1
ATOM 1071 C C . SER A 1 127 ? -2.553 -14.831 -8.908 1.00 96.75 127 SER A C 1
ATOM 1073 O O . SER A 1 127 ? -3.241 -13.953 -9.431 1.00 96.75 127 SER A O 1
ATOM 1075 N N . SER A 1 128 ? -3.100 -15.870 -8.275 1.00 96.56 128 SER A N 1
ATOM 1076 C CA . SER A 1 128 ? -4.551 -16.021 -8.127 1.00 96.56 128 SER A CA 1
ATOM 1077 C C . SER A 1 128 ? -5.128 -14.888 -7.281 1.00 96.56 128 SER A C 1
ATOM 1079 O O . SER A 1 128 ? -4.658 -14.658 -6.167 1.00 96.56 128 SER A O 1
ATOM 1081 N N . ASP A 1 129 ? -6.211 -14.265 -7.750 1.00 96.31 129 ASP A N 1
ATOM 1082 C CA . ASP A 1 129 ? -6.902 -13.194 -7.018 1.00 96.31 129 ASP A CA 1
ATOM 1083 C C . ASP A 1 129 ? -7.327 -13.625 -5.605 1.00 96.31 129 ASP A C 1
ATOM 1085 O O . ASP A 1 129 ? -7.286 -12.828 -4.672 1.00 96.31 129 ASP A O 1
ATOM 1089 N N . ASN A 1 130 ? -7.664 -14.904 -5.409 1.00 97.69 130 ASN A N 1
ATOM 1090 C CA . ASN A 1 130 ? -7.987 -15.445 -4.087 1.00 97.69 130 ASN A CA 1
ATOM 1091 C C . ASN A 1 130 ? -6.764 -15.490 -3.158 1.00 97.69 130 ASN A C 1
ATOM 1093 O O . ASN A 1 130 ? -6.889 -15.268 -1.959 1.00 97.69 130 ASN A O 1
ATOM 1097 N N . VAL A 1 131 ? -5.575 -15.795 -3.685 1.00 96.88 131 VAL A N 1
ATOM 1098 C CA . VAL A 1 131 ? -4.339 -15.816 -2.885 1.00 96.88 131 VAL A CA 1
ATOM 1099 C C . VAL A 1 131 ? -3.919 -14.388 -2.539 1.00 96.88 131 VAL A C 1
ATOM 1101 O O . VAL A 1 131 ? -3.621 -14.113 -1.380 1.00 96.88 131 VAL A O 1
ATOM 1104 N N . ILE A 1 132 ? -3.994 -13.473 -3.507 1.00 97.69 132 ILE A N 1
ATOM 1105 C CA . ILE A 1 132 ? -3.728 -12.044 -3.297 1.00 97.69 132 ILE A CA 1
ATOM 1106 C C . ILE A 1 132 ? -4.689 -11.477 -2.244 1.00 97.69 132 ILE A C 1
ATOM 1108 O O . ILE A 1 132 ? -4.253 -10.874 -1.266 1.00 97.69 132 ILE A O 1
ATOM 1112 N N . GLY A 1 133 ? -5.990 -11.748 -2.388 1.00 97.62 133 GLY A N 1
ATOM 1113 C CA . GLY A 1 133 ? -7.016 -11.306 -1.445 1.00 97.62 133 GLY A CA 1
ATOM 1114 C C . GLY A 1 133 ? -6.844 -11.886 -0.039 1.00 97.62 133 GLY A C 1
ATOM 1115 O O . GLY A 1 133 ? -7.107 -11.193 0.941 1.00 97.62 133 GLY A O 1
ATOM 1116 N N . LYS A 1 134 ? -6.347 -13.125 0.095 1.00 97.62 134 LYS A N 1
ATOM 1117 C CA . LYS A 1 134 ? -5.984 -13.694 1.404 1.00 97.62 134 LYS A CA 1
ATOM 1118 C C . LYS A 1 134 ? -4.854 -12.914 2.074 1.00 97.62 134 LYS A C 1
ATOM 1120 O O . LYS A 1 134 ? -4.964 -12.665 3.271 1.00 97.62 134 LYS A O 1
ATOM 1125 N N . GLY A 1 135 ? -3.817 -12.522 1.328 1.00 96.19 135 GLY A N 1
ATOM 1126 C CA . GLY A 1 135 ? -2.726 -11.689 1.850 1.00 96.19 135 GLY A CA 1
ATOM 1127 C C . GLY A 1 135 ? -3.236 -10.333 2.345 1.00 96.19 135 GLY A C 1
ATOM 1128 O O . GLY A 1 135 ? -3.019 -9.971 3.500 1.00 96.19 135 GLY A O 1
ATOM 1129 N N . GLU A 1 136 ? -4.034 -9.643 1.522 1.00 96.75 136 GLU A N 1
ATOM 1130 C CA . GLU A 1 136 ? -4.658 -8.364 1.904 1.00 96.75 136 GLU A CA 1
ATOM 1131 C C . GLU A 1 136 ? -5.524 -8.496 3.160 1.00 96.75 136 GLU A C 1
ATOM 1133 O O . GLU A 1 136 ? -5.406 -7.697 4.090 1.00 96.75 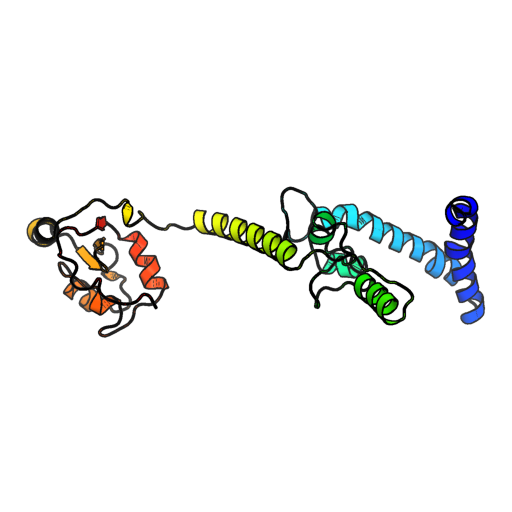136 GLU A O 1
ATOM 1138 N N . TYR A 1 137 ? -6.375 -9.526 3.213 1.00 97.94 137 TYR A N 1
ATOM 1139 C CA . TYR A 1 137 ? -7.240 -9.785 4.361 1.00 97.94 137 TYR A CA 1
ATOM 1140 C C . TYR A 1 137 ? -6.433 -10.040 5.634 1.00 97.94 137 TYR A C 1
ATOM 1142 O O . TYR A 1 137 ? -6.726 -9.456 6.673 1.00 97.94 137 TYR A O 1
ATOM 1150 N N . GLN A 1 138 ? -5.410 -10.896 5.572 1.00 97.56 138 GLN A N 1
ATOM 1151 C CA . GLN A 1 138 ? -4.571 -11.214 6.730 1.00 97.56 138 GLN A CA 1
ATOM 1152 C C . GLN A 1 138 ? -3.907 -9.958 7.290 1.00 97.56 138 GLN A C 1
ATOM 1154 O O . GLN A 1 138 ? -3.903 -9.747 8.506 1.00 97.56 138 GLN A O 1
ATOM 1159 N N . GLN A 1 139 ? -3.413 -9.095 6.408 1.00 97.06 139 GLN A N 1
ATOM 1160 C CA . GLN A 1 139 ? -2.715 -7.884 6.798 1.00 97.06 139 GLN A CA 1
ATOM 1161 C C . GLN A 1 139 ? -3.660 -6.797 7.324 1.00 97.06 139 GLN A C 1
ATOM 1163 O O . GLN A 1 139 ? -3.351 -6.117 8.305 1.00 97.06 139 GLN A O 1
ATOM 1168 N N . GLN A 1 140 ? -4.858 -6.671 6.749 1.00 97.31 140 GLN A N 1
ATOM 1169 C CA . GLN A 1 140 ? -5.922 -5.832 7.305 1.00 97.31 140 GLN A CA 1
ATOM 1170 C C . GLN A 1 140 ? -6.393 -6.343 8.668 1.00 97.31 140 GLN A C 1
ATOM 1172 O O . GLN A 1 140 ? -6.503 -5.555 9.603 1.00 97.31 140 GLN A O 1
ATOM 1177 N N . ASN A 1 141 ? -6.602 -7.653 8.815 1.00 97.62 141 ASN A N 1
ATOM 1178 C CA . ASN A 1 141 ? -7.009 -8.260 10.076 1.00 97.62 141 ASN A CA 1
ATOM 1179 C C . ASN A 1 141 ? -5.952 -8.038 11.164 1.00 97.62 141 ASN A C 1
ATOM 1181 O O . ASN A 1 141 ? -6.287 -7.673 12.285 1.00 97.62 141 ASN A O 1
ATOM 1185 N N . LYS A 1 142 ? -4.663 -8.149 10.826 1.00 96.44 142 LYS A N 1
ATOM 1186 C CA . LYS A 1 142 ? -3.566 -7.814 11.742 1.00 96.44 142 LYS A CA 1
ATOM 1187 C C . LYS A 1 142 ? -3.638 -6.359 12.217 1.00 96.44 142 LYS A C 1
ATOM 1189 O O . LYS A 1 142 ? -3.523 -6.104 13.415 1.00 96.44 142 LYS A O 1
ATOM 1194 N N . LYS A 1 143 ? -3.863 -5.405 11.305 1.00 95.25 143 LYS A N 1
ATOM 1195 C CA . LYS A 1 143 ? -4.046 -3.982 11.652 1.00 95.25 143 LYS A CA 1
ATOM 1196 C C . LYS A 1 143 ? -5.283 -3.766 12.531 1.00 95.25 143 LYS A C 1
ATOM 1198 O O . LYS A 1 143 ? -5.211 -3.001 13.490 1.00 95.25 143 LYS A O 1
ATOM 1203 N N . LEU A 1 144 ? -6.385 -4.457 12.237 1.00 97.06 144 LEU A N 1
ATOM 1204 C CA . LEU A 1 144 ? -7.613 -4.403 13.031 1.00 97.06 144 LEU A CA 1
ATOM 1205 C C . LEU A 1 144 ? -7.415 -4.965 14.439 1.00 97.06 144 LEU A C 1
ATOM 1207 O O . LEU A 1 144 ? -7.877 -4.339 15.381 1.00 97.06 144 LEU A O 1
ATOM 1211 N N . GLU A 1 145 ? -6.696 -6.073 14.614 1.00 96.38 145 GLU A N 1
ATOM 1212 C CA . GLU A 1 145 ? -6.409 -6.634 15.942 1.00 96.38 145 GLU A CA 1
ATOM 1213 C C . GLU A 1 145 ? -5.529 -5.700 16.789 1.00 96.38 145 GLU A C 1
ATOM 1215 O O . GLU A 1 145 ? -5.779 -5.522 17.982 1.00 96.38 145 GLU A O 1
ATOM 1220 N N . VAL A 1 146 ? -4.543 -5.032 16.177 1.00 95.69 146 VAL A N 1
ATOM 1221 C CA . VAL A 1 146 ? -3.747 -3.992 16.857 1.00 95.69 146 VAL A CA 1
ATOM 1222 C C . VAL A 1 146 ? -4.613 -2.790 17.235 1.00 95.69 146 VAL A C 1
ATOM 1224 O O . VAL A 1 146 ? -4.513 -2.277 18.346 1.00 95.69 146 VAL A O 1
ATOM 1227 N N . PHE A 1 147 ? -5.487 -2.335 16.337 1.00 95.81 147 PHE A N 1
ATOM 1228 C CA . PHE A 1 147 ? -6.398 -1.235 16.645 1.00 95.81 147 PHE A CA 1
ATOM 1229 C C . PHE A 1 147 ? -7.387 -1.624 17.751 1.00 95.81 147 PHE A C 1
ATOM 1231 O O . PHE A 1 147 ? -7.574 -0.882 18.711 1.00 95.81 147 PHE A O 1
ATOM 1238 N N . LYS A 1 148 ? -7.956 -2.826 17.675 1.00 94.56 148 LYS A N 1
ATOM 1239 C CA . LYS A 1 148 ? -8.862 -3.389 18.674 1.00 94.56 148 LYS A CA 1
ATOM 1240 C C . LYS A 1 148 ? -8.210 -3.471 20.050 1.00 94.56 148 LYS A C 1
ATOM 1242 O O . LYS A 1 148 ? -8.867 -3.120 21.023 1.00 94.56 148 LYS A O 1
ATOM 1247 N N . SER A 1 149 ? -6.944 -3.877 20.150 1.00 93.94 149 SER A N 1
ATOM 1248 C CA . SER A 1 149 ? -6.239 -3.950 21.438 1.00 93.94 149 SER A CA 1
ATOM 1249 C C . SER A 1 149 ? -5.933 -2.578 22.048 1.00 93.94 149 SER A C 1
ATOM 1251 O O . SER A 1 149 ? -5.736 -2.484 23.257 1.00 93.94 149 SER A O 1
ATOM 1253 N N . SER A 1 150 ? -5.940 -1.511 21.241 1.00 94.94 150 SER A N 1
ATOM 1254 C CA . SER A 1 150 ? -5.801 -0.131 21.723 1.00 94.94 150 SER A CA 1
ATOM 1255 C C . SER A 1 150 ? -7.083 0.446 22.340 1.00 94.94 150 SER A C 1
ATOM 1257 O O . SER A 1 150 ? -7.032 1.482 23.003 1.00 94.94 150 SER A O 1
ATOM 1259 N N . LEU A 1 151 ? -8.228 -0.213 22.135 1.00 94.62 151 LEU A N 1
ATOM 1260 C CA . LEU A 1 151 ? -9.536 0.223 22.617 1.00 94.62 151 LEU A CA 1
ATOM 1261 C C . LEU A 1 151 ? -9.903 -0.462 23.942 1.00 94.62 151 LEU A C 1
ATOM 1263 O O . LEU A 1 151 ? -9.517 -1.600 24.213 1.00 94.62 151 LEU A O 1
ATOM 1267 N N . LYS A 1 152 ? -10.696 0.231 24.764 1.00 92.56 152 LYS A N 1
ATOM 1268 C CA . LYS A 1 152 ? -11.267 -0.312 26.000 1.00 92.56 152 LYS A CA 1
ATOM 1269 C C . LYS A 1 152 ? -12.650 -0.893 25.695 1.00 92.56 152 LYS A C 1
ATOM 1271 O O . LYS A 1 152 ? -13.555 -0.145 25.357 1.00 92.56 152 LYS A O 1
ATOM 1276 N N . TRP A 1 153 ? -12.798 -2.207 25.849 1.00 89.88 153 TRP A N 1
ATOM 1277 C CA . TRP A 1 153 ? -14.042 -2.949 25.562 1.00 89.88 153 TRP A CA 1
ATOM 1278 C C . TRP A 1 153 ? -14.811 -3.387 26.822 1.00 89.88 153 TRP A C 1
ATOM 1280 O O . TRP A 1 153 ? -15.781 -4.142 26.747 1.00 89.88 153 TRP A O 1
ATOM 1290 N N . GLY A 1 154 ? -14.342 -2.967 28.002 1.00 88.81 154 GLY A N 1
ATOM 1291 C CA . GLY A 1 154 ? -14.870 -3.434 29.283 1.00 88.81 154 GLY A CA 1
ATOM 1292 C C . GLY A 1 154 ? -14.640 -4.931 29.525 1.00 88.81 154 GLY A C 1
ATOM 1293 O O . GLY A 1 154 ? -13.836 -5.582 28.853 1.00 88.81 154 GLY A O 1
ATOM 1294 N N . VAL A 1 155 ? -15.332 -5.479 30.523 1.00 89.12 155 VAL A N 1
ATOM 1295 C CA . VAL A 1 155 ? -15.330 -6.924 30.790 1.00 89.12 155 VAL A CA 1
ATOM 1296 C C . VAL A 1 155 ? -16.286 -7.601 29.797 1.00 89.12 155 VAL A C 1
ATOM 1298 O O . VAL A 1 155 ? -17.439 -7.167 29.684 1.00 89.12 155 VAL A O 1
ATOM 1301 N N . PRO A 1 156 ? -15.854 -8.649 29.068 1.00 90.25 156 PRO A N 1
ATOM 1302 C CA . PRO A 1 156 ? -16.733 -9.372 28.156 1.00 90.25 156 PRO A CA 1
ATOM 1303 C C . PRO A 1 156 ? -17.950 -9.951 28.894 1.00 90.25 156 PRO A C 1
ATOM 1305 O O . PRO A 1 156 ? -17.768 -10.490 29.988 1.00 90.25 156 PRO A O 1
ATOM 1308 N N . PRO A 1 157 ? -19.159 -9.951 28.296 1.00 88.62 157 PRO A N 1
ATOM 1309 C CA . PRO A 1 157 ? -20.367 -10.487 28.930 1.00 88.62 157 PRO A CA 1
ATOM 1310 C C . PRO A 1 157 ? -20.207 -11.895 29.524 1.00 88.62 157 PRO A C 1
ATOM 1312 O O . PRO A 1 157 ? -20.682 -12.162 30.620 1.00 88.62 157 PRO A O 1
ATOM 1315 N N . ALA A 1 158 ? -19.459 -12.774 28.847 1.00 90.06 158 ALA A N 1
ATOM 1316 C CA . ALA A 1 158 ? -19.197 -14.145 29.296 1.00 90.06 158 ALA A CA 1
ATOM 1317 C C . ALA A 1 158 ? -18.317 -14.256 30.561 1.00 90.06 158 ALA A C 1
ATOM 1319 O O . ALA A 1 158 ? -18.232 -15.330 31.150 1.00 90.06 158 ALA A O 1
ATOM 1320 N N . GLN A 1 159 ? -17.630 -13.180 30.953 1.00 93.38 159 GLN A N 1
ATOM 1321 C CA . GLN A 1 159 ? -16.755 -13.119 32.130 1.00 93.38 159 GLN A CA 1
ATOM 1322 C C . GLN A 1 159 ? -17.347 -12.269 33.261 1.00 93.38 159 GLN A C 1
ATOM 1324 O O . GLN A 1 159 ? -16.714 -12.124 34.307 1.00 93.38 159 GLN A O 1
ATOM 1329 N N . LEU A 1 160 ? -18.533 -11.689 33.063 1.00 94.94 160 LEU A N 1
ATOM 1330 C CA . LEU A 1 160 ? -19.196 -10.917 34.105 1.00 94.94 160 LEU A CA 1
ATOM 1331 C C . LEU A 1 160 ? -19.647 -11.833 35.251 1.00 94.94 160 LEU A C 1
ATOM 1333 O O . LEU A 1 160 ? -20.063 -12.970 35.007 1.00 94.94 160 LEU A O 1
ATOM 1337 N N . PRO A 1 161 ? -19.606 -11.348 36.505 1.00 95.62 161 PRO A N 1
ATOM 1338 C CA . PRO A 1 161 ? -20.204 -12.070 37.614 1.00 95.62 161 PRO A CA 1
ATOM 1339 C C . PRO A 1 161 ? -21.705 -12.227 37.371 1.00 95.62 161 PRO A C 1
ATOM 1341 O O . PRO A 1 161 ? -22.350 -11.368 36.772 1.00 95.62 161 PRO A O 1
ATOM 1344 N N . GLN A 1 162 ? -22.260 -13.337 37.836 1.00 95.06 162 GLN A N 1
ATOM 1345 C CA . GLN A 1 162 ? -23.687 -13.596 37.726 1.00 95.06 162 GLN A CA 1
ATOM 1346 C C . GLN A 1 162 ? -24.432 -12.919 38.880 1.00 95.06 162 GLN A C 1
ATOM 1348 O O . GLN A 1 162 ? -23.982 -12.977 40.024 1.00 95.06 162 GLN A O 1
ATOM 1353 N N . MET A 1 163 ? -25.567 -12.290 38.585 1.00 94.38 163 MET A N 1
ATOM 1354 C CA . MET A 1 163 ? -26.434 -11.630 39.562 1.00 94.38 163 MET A CA 1
ATOM 1355 C C . MET A 1 163 ? -27.877 -12.088 39.349 1.00 94.38 163 MET A C 1
ATOM 1357 O O . MET A 1 163 ? -28.359 -12.099 38.218 1.00 94.38 163 MET A O 1
ATOM 1361 N N . THR A 1 164 ? -28.577 -12.480 40.413 1.00 95.50 164 THR A N 1
ATOM 1362 C CA . THR A 1 164 ? -30.005 -12.813 40.305 1.00 95.50 164 THR A CA 1
ATOM 1363 C C . THR A 1 164 ? -30.861 -11.548 40.310 1.00 95.50 164 THR A C 1
ATOM 1365 O O . THR A 1 164 ? -30.424 -10.491 40.768 1.00 95.50 164 THR A O 1
ATOM 1368 N N . TRP A 1 165 ? -32.114 -11.644 39.856 1.00 93.81 165 TRP A N 1
ATOM 1369 C CA . TRP A 1 165 ? -33.046 -10.511 39.941 1.00 93.81 165 TRP A CA 1
ATOM 1370 C C . TRP A 1 165 ? -33.303 -10.059 41.388 1.00 93.81 165 TRP A C 1
ATOM 1372 O O . TRP A 1 165 ? -33.452 -8.870 41.653 1.00 93.81 165 TRP A O 1
ATOM 1382 N N . GLN A 1 166 ? -33.301 -10.998 42.340 1.00 92.50 166 GLN A N 1
ATOM 1383 C CA . GLN A 1 166 ? -33.458 -10.690 43.763 1.00 92.50 166 GLN A CA 1
ATOM 1384 C C . GLN A 1 166 ? -32.272 -9.874 44.287 1.00 92.50 166 GLN A C 1
ATOM 1386 O O . GLN A 1 166 ? -32.477 -8.852 44.940 1.00 92.50 166 GLN A O 1
ATOM 1391 N N . ASP A 1 167 ? -31.045 -10.278 43.948 1.00 92.31 167 ASP A N 1
ATOM 1392 C CA . ASP A 1 167 ? -29.831 -9.550 44.335 1.00 92.31 167 ASP A CA 1
ATOM 1393 C C . ASP A 1 167 ? -29.773 -8.163 43.685 1.00 92.31 167 ASP A C 1
ATOM 1395 O O . ASP A 1 167 ? -29.399 -7.190 44.338 1.00 92.31 167 ASP A O 1
ATOM 1399 N N . PHE A 1 168 ? -30.194 -8.055 42.420 1.00 94.25 168 PHE A N 1
ATOM 1400 C CA . PHE A 1 168 ? -30.314 -6.782 41.710 1.00 94.25 168 PHE A CA 1
ATOM 1401 C C . PHE A 1 168 ? -31.297 -5.830 42.407 1.00 94.25 168 PHE A C 1
ATOM 1403 O O . PHE A 1 168 ? -30.968 -4.670 42.661 1.00 94.25 168 PHE A O 1
ATOM 1410 N N . GLU A 1 169 ? -32.490 -6.309 42.775 1.00 92.06 169 GLU A N 1
ATOM 1411 C CA . GLU A 1 169 ? -33.467 -5.485 43.489 1.00 92.06 169 GLU A CA 1
ATOM 1412 C C . GLU A 1 169 ? -32.971 -5.047 44.872 1.00 92.06 169 GLU A C 1
ATOM 1414 O O . GLU A 1 169 ? -33.191 -3.895 45.255 1.00 92.06 169 GLU A O 1
ATOM 1419 N N . LEU A 1 170 ? -32.299 -5.937 45.610 1.00 92.19 170 LEU A N 1
ATOM 1420 C CA . LEU A 1 170 ? -31.692 -5.620 46.907 1.00 92.19 170 LEU A CA 1
ATOM 1421 C C . LEU A 1 170 ? -30.588 -4.563 46.762 1.00 92.19 170 LEU A C 1
ATOM 1423 O O . LEU A 1 170 ? -30.551 -3.599 47.526 1.00 92.19 170 LEU A O 1
ATOM 1427 N N . ALA A 1 171 ? -29.729 -4.689 45.748 1.00 91.06 171 ALA A N 1
ATOM 1428 C CA . ALA A 1 171 ? -28.658 -3.734 45.469 1.00 91.06 171 ALA A CA 1
ATOM 1429 C C . ALA A 1 171 ? -29.184 -2.312 45.193 1.00 91.06 171 ALA A C 1
ATOM 1431 O O . ALA A 1 171 ? -28.589 -1.328 45.639 1.00 91.06 171 ALA A O 1
ATOM 1432 N N . VAL A 1 172 ? -30.333 -2.194 44.520 1.00 92.06 172 VAL A N 1
ATOM 1433 C CA . VAL A 1 172 ? -30.965 -0.898 44.226 1.00 92.06 172 VAL A CA 1
ATOM 1434 C C . VAL A 1 172 ? -31.747 -0.351 45.424 1.00 92.06 172 VAL A C 1
ATOM 1436 O O . VAL A 1 172 ? -31.590 0.821 45.768 1.00 92.06 172 VAL A O 1
ATOM 1439 N N . LYS A 1 173 ? -32.593 -1.169 46.067 1.00 88.19 173 LYS A N 1
ATOM 1440 C CA . LYS A 1 173 ? -33.496 -0.723 47.147 1.00 88.19 173 LYS A CA 1
ATOM 1441 C C . LYS A 1 173 ? -32.767 -0.475 48.467 1.00 88.19 173 LYS A C 1
ATOM 1443 O O . LYS A 1 173 ? -32.995 0.560 49.089 1.00 88.19 173 LYS A O 1
ATOM 1448 N N . ASP A 1 174 ? -31.891 -1.396 48.862 1.00 80.00 174 ASP A N 1
ATOM 1449 C CA . ASP A 1 174 ? -31.215 -1.363 50.164 1.00 80.00 174 ASP A CA 1
ATOM 1450 C C . ASP A 1 174 ? -29.789 -0.810 50.043 1.00 80.00 174 ASP A C 1
ATOM 1452 O O . ASP A 1 174 ? -29.310 -0.112 50.937 1.00 80.00 174 ASP A O 1
ATOM 1456 N N . GLY A 1 175 ? -29.116 -1.094 48.923 1.00 73.94 175 GLY A N 1
ATOM 1457 C CA . GLY A 1 175 ? -27.760 -0.613 48.638 1.00 73.94 175 GLY A CA 1
ATOM 1458 C C . GLY A 1 175 ? -27.692 0.803 48.058 1.00 73.94 175 GLY A C 1
ATOM 1459 O O . GLY A 1 175 ? -26.615 1.395 48.039 1.00 73.94 175 GLY A O 1
ATOM 1460 N N . GLY A 1 176 ? -28.817 1.355 47.587 1.00 82.88 176 GLY A N 1
ATOM 1461 C CA . GLY A 1 176 ? -28.891 2.692 46.989 1.00 82.88 176 GLY A CA 1
ATOM 1462 C C . GLY A 1 176 ? -28.156 2.839 45.650 1.00 82.88 176 GLY A C 1
ATOM 1463 O O . GLY A 1 176 ? -27.893 3.963 45.226 1.00 82.88 176 GLY A O 1
ATOM 1464 N N . GLN A 1 177 ? -27.807 1.731 44.990 1.00 88.81 177 GLN A N 1
ATOM 1465 C CA . GLN A 1 177 ? -27.039 1.748 43.745 1.00 88.81 177 GLN A CA 1
ATOM 1466 C C . GLN A 1 177 ? -27.907 2.158 42.547 1.00 88.81 177 GLN A C 1
ATOM 1468 O O . GLN A 1 177 ? -29.074 1.777 42.433 1.00 88.81 177 GLN A O 1
ATOM 1473 N N . SER A 1 178 ? -27.326 2.917 41.614 1.00 93.56 178 SER A N 1
ATOM 1474 C CA . SER A 1 178 ? -28.014 3.349 40.389 1.00 93.56 178 SER A CA 1
ATOM 1475 C C . SER A 1 178 ? -27.812 2.329 39.270 1.00 93.56 178 SER A C 1
ATOM 1477 O O . SER A 1 178 ? -27.015 2.550 38.361 1.00 93.56 178 SER A O 1
ATOM 1479 N N . LEU A 1 179 ? -28.528 1.205 39.343 1.00 95.44 179 LEU A N 1
ATOM 1480 C CA . LEU A 1 179 ? -28.386 0.099 38.391 1.00 95.44 179 LEU A CA 1
ATOM 1481 C C . LEU A 1 179 ? -29.553 0.018 37.402 1.00 95.44 179 LEU A C 1
ATOM 1483 O O . LEU A 1 179 ? -30.705 0.253 37.772 1.00 95.44 179 LEU A O 1
ATOM 1487 N N . ILE A 1 180 ? -29.262 -0.375 36.162 1.00 95.44 180 ILE A N 1
ATOM 1488 C CA . ILE A 1 180 ? -30.257 -0.700 35.126 1.00 95.44 180 ILE A CA 1
ATOM 1489 C C . ILE A 1 180 ? -29.883 -1.999 34.414 1.00 95.44 180 ILE A C 1
ATOM 1491 O O . ILE A 1 180 ? -28.703 -2.338 34.326 1.00 95.44 180 ILE A O 1
ATOM 1495 N N . VAL A 1 181 ? -30.868 -2.713 33.870 1.00 96.50 181 VAL A N 1
ATOM 1496 C CA . VAL A 1 181 ? -30.620 -3.893 33.029 1.00 96.50 181 VAL A CA 1
ATOM 1497 C C . VAL A 1 181 ? -30.842 -3.540 31.563 1.00 96.50 181 VAL A C 1
ATOM 1499 O O . VAL A 1 181 ? -31.842 -2.919 31.219 1.00 96.50 181 VAL A O 1
ATOM 1502 N N . ILE A 1 182 ? -29.894 -3.913 30.702 1.00 94.62 182 ILE A N 1
ATOM 1503 C CA . ILE A 1 182 ? -30.005 -3.796 29.244 1.00 94.62 182 ILE A CA 1
ATOM 1504 C C . ILE A 1 182 ? -29.451 -5.081 28.627 1.00 94.62 182 ILE A C 1
ATOM 1506 O O . ILE A 1 182 ? -28.306 -5.447 28.891 1.00 94.62 182 ILE A O 1
ATOM 1510 N N . ASN A 1 183 ? -30.251 -5.761 27.805 1.00 93.12 183 ASN A N 1
ATOM 1511 C CA . ASN A 1 183 ? -29.930 -7.035 27.154 1.00 93.12 183 ASN A CA 1
ATOM 1512 C C . ASN A 1 183 ? -29.419 -8.101 28.146 1.00 93.12 183 ASN A C 1
ATOM 1514 O O . ASN A 1 183 ? -28.427 -8.778 27.884 1.00 93.12 183 ASN A O 1
ATOM 1518 N N . GLY A 1 184 ? -30.049 -8.206 29.322 1.00 93.31 184 GLY A N 1
ATOM 1519 C CA . GLY A 1 184 ? -29.653 -9.163 30.364 1.00 93.31 184 GLY A CA 1
ATOM 1520 C C . GLY A 1 184 ? -28.333 -8.837 31.076 1.00 93.31 184 GLY A C 1
ATOM 1521 O O . GLY A 1 184 ? -27.843 -9.649 31.857 1.00 93.31 184 GLY A O 1
ATOM 1522 N N . ILE A 1 185 ? -27.749 -7.659 30.844 1.00 96.12 185 ILE A N 1
ATOM 1523 C CA . ILE A 1 185 ? -26.541 -7.189 31.527 1.00 96.12 185 ILE A CA 1
ATOM 1524 C C . ILE A 1 185 ? -26.910 -6.038 32.458 1.00 96.12 185 ILE A C 1
ATOM 1526 O O . ILE A 1 185 ? -27.599 -5.091 32.071 1.00 96.12 185 ILE A O 1
ATOM 1530 N N . VAL A 1 186 ? -26.443 -6.125 33.698 1.00 95.94 186 VAL A N 1
ATOM 1531 C CA . VAL A 1 186 ? -26.599 -5.092 34.716 1.00 95.94 186 VAL A CA 1
ATOM 1532 C C . VAL A 1 186 ? -25.514 -4.038 34.511 1.00 95.94 186 VAL A C 1
ATOM 1534 O O . VAL A 1 186 ? -24.325 -4.369 34.437 1.00 95.94 186 VAL A O 1
ATOM 1537 N N . HIS A 1 187 ? -25.927 -2.776 34.440 1.00 95.75 187 HIS A N 1
ATOM 1538 C CA . HIS A 1 187 ? -25.053 -1.625 34.257 1.00 95.75 187 HIS A CA 1
ATOM 1539 C C . HIS A 1 187 ? -25.177 -0.658 35.436 1.00 95.75 187 HIS A C 1
ATOM 1541 O O . HIS A 1 187 ? -26.292 -0.320 35.838 1.00 95.75 187 HIS A O 1
ATOM 1547 N N . ASP A 1 188 ? -24.043 -0.184 35.951 1.00 94.75 188 ASP A N 1
ATOM 1548 C CA . ASP A 1 188 ? -23.979 0.904 36.927 1.00 94.75 188 ASP A CA 1
ATOM 1549 C C . ASP A 1 188 ? -23.865 2.249 36.207 1.00 94.75 188 ASP A C 1
ATOM 1551 O O . ASP A 1 188 ? -22.859 2.573 35.575 1.00 94.75 188 ASP A O 1
ATOM 1555 N N . ILE A 1 189 ? -24.925 3.043 36.312 1.00 93.88 189 ILE A N 1
ATOM 1556 C CA . ILE A 1 189 ? -25.049 4.329 35.632 1.00 93.88 189 ILE A CA 1
ATOM 1557 C C . ILE A 1 189 ? -24.844 5.519 36.572 1.00 93.88 189 ILE A C 1
ATOM 1559 O O . ILE A 1 189 ? -25.078 6.654 36.148 1.00 93.88 189 ILE A O 1
ATOM 1563 N N . GLU A 1 190 ? -24.416 5.314 37.824 1.00 91.69 190 GLU A N 1
ATOM 1564 C CA . GLU A 1 190 ? -24.280 6.383 38.824 1.00 91.69 190 GLU A CA 1
ATOM 1565 C C . GLU A 1 190 ? -23.393 7.531 38.320 1.00 91.69 190 GLU A C 1
ATOM 1567 O O . GLU A 1 190 ? -23.747 8.708 38.408 1.00 91.69 190 GLU A O 1
ATOM 1572 N N . SER A 1 191 ? -22.262 7.187 37.708 1.00 90.75 191 SER A N 1
ATOM 1573 C CA . SER A 1 191 ? -21.327 8.170 37.150 1.00 90.75 191 SER A CA 1
ATOM 1574 C C . SER A 1 191 ? -21.820 8.830 35.853 1.00 90.75 191 SER A C 1
ATOM 1576 O O . SER A 1 191 ? -21.311 9.883 35.460 1.00 90.75 191 SER A O 1
ATOM 1578 N N . PHE A 1 192 ? -22.826 8.249 35.189 1.00 91.88 192 PHE A N 1
ATOM 1579 C CA . PHE A 1 192 ? -23.241 8.642 33.844 1.00 91.88 192 PHE A CA 1
ATOM 1580 C C . PHE A 1 192 ? -24.575 9.378 33.774 1.00 91.88 192 PHE A C 1
ATOM 1582 O O . PHE A 1 192 ? -24.749 10.217 32.893 1.00 91.88 192 PHE A O 1
ATOM 1589 N N . TYR A 1 193 ? -25.520 9.130 34.683 1.00 88.38 193 TYR A N 1
ATOM 1590 C CA . TYR A 1 193 ? -26.894 9.611 34.503 1.00 88.38 193 TYR A CA 1
ATOM 1591 C C . TYR A 1 193 ? -27.015 11.146 34.384 1.00 88.38 193 TYR A C 1
ATOM 1593 O O . TYR A 1 193 ? -27.935 11.636 33.732 1.00 88.38 193 TYR A O 1
ATOM 1601 N N . ASN A 1 194 ? -26.093 11.923 34.976 1.00 90.06 194 ASN A N 1
ATOM 1602 C CA . ASN A 1 194 ? -26.053 13.390 34.832 1.00 90.06 194 ASN A CA 1
ATOM 1603 C C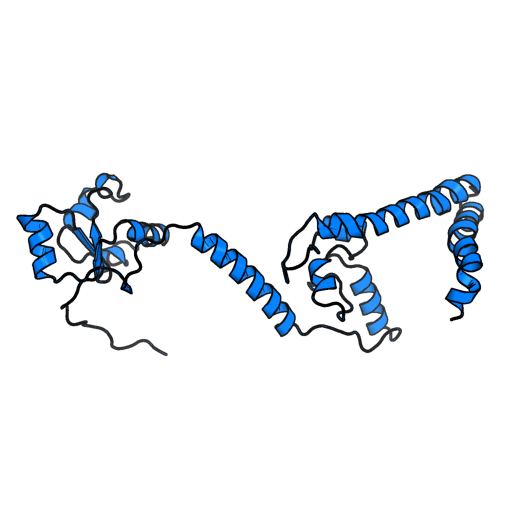 . ASN A 1 194 ? -25.582 13.844 33.439 1.00 90.06 194 ASN A C 1
ATOM 1605 O O . ASN A 1 194 ? -25.919 14.944 33.010 1.00 90.06 194 ASN A O 1
ATOM 1609 N N . ASN A 1 195 ? -24.822 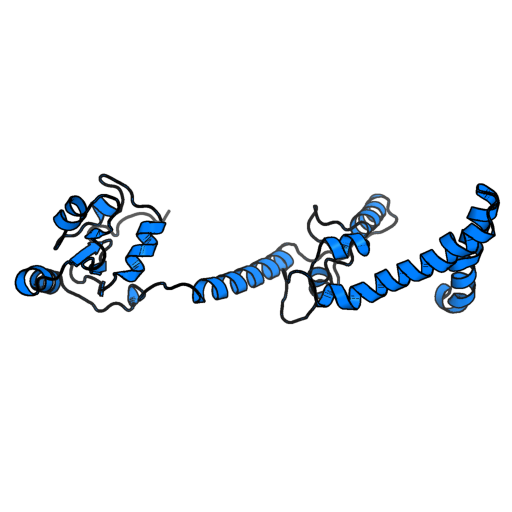12.997 32.747 1.00 91.25 195 ASN A N 1
ATOM 1610 C CA . ASN A 1 195 ? -24.240 13.245 31.430 1.00 91.25 195 ASN A CA 1
ATOM 1611 C C . ASN A 1 195 ? -25.056 12.605 30.296 1.00 91.25 195 ASN A C 1
ATOM 1613 O O . ASN A 1 195 ? -24.683 12.727 29.130 1.00 91.25 195 ASN A O 1
ATOM 1617 N N . HIS A 1 196 ? -26.162 11.927 30.619 1.00 93.00 196 HIS A N 1
ATOM 1618 C CA . HIS A 1 196 ? -27.029 11.310 29.625 1.00 93.00 196 HIS A CA 1
ATOM 1619 C C . HIS A 1 196 ? -27.613 12.386 28.680 1.00 93.00 196 HIS A C 1
ATOM 1621 O O . HIS A 1 196 ? -28.312 13.283 29.161 1.00 93.00 196 HIS A O 1
ATOM 1627 N N . PRO A 1 197 ? -27.400 12.311 27.348 1.00 90.94 197 PRO A N 1
ATOM 1628 C CA . PRO A 1 197 ? -27.809 13.366 26.410 1.00 90.94 197 PRO A CA 1
ATOM 1629 C C . PRO A 1 197 ? -29.319 13.645 26.366 1.00 90.94 197 PRO A C 1
ATOM 1631 O O . PRO A 1 197 ? -29.730 14.772 26.110 1.00 90.94 197 PRO A O 1
ATOM 1634 N N . GLY A 1 198 ? -30.154 12.640 26.657 1.00 87.12 198 GLY A N 1
ATOM 1635 C CA . GLY A 1 198 ? -31.611 12.797 26.795 1.00 87.12 198 GLY A CA 1
ATOM 1636 C C . GLY A 1 198 ? -32.055 13.418 28.128 1.00 87.12 198 GLY A C 1
ATOM 1637 O O . GLY A 1 198 ? -33.245 13.609 28.360 1.00 87.12 198 GLY A O 1
ATOM 1638 N N . GLY A 1 199 ? -31.109 13.720 29.020 1.00 89.00 199 GLY A N 1
ATOM 1639 C CA . GLY A 1 199 ? -31.343 14.279 30.345 1.00 89.00 199 GLY A CA 1
ATOM 1640 C C . GLY A 1 199 ? -31.492 13.227 31.447 1.00 89.00 199 GLY A C 1
ATOM 1641 O O . GLY A 1 199 ? -31.941 12.100 31.222 1.00 89.00 199 GLY A O 1
ATOM 1642 N N . LYS A 1 200 ? -31.153 13.639 32.676 1.00 89.25 200 LYS A N 1
ATOM 1643 C CA . LYS A 1 200 ? -31.200 12.810 33.894 1.00 89.25 200 LYS A CA 1
ATOM 1644 C C . LYS A 1 200 ? -32.570 12.177 34.148 1.00 89.25 200 LYS A C 1
ATOM 1646 O O . LYS A 1 200 ? -32.647 11.025 34.552 1.00 89.25 200 LYS A O 1
ATOM 1651 N N . GLY A 1 201 ? -33.654 12.920 33.917 1.00 85.94 201 GLY A N 1
ATOM 1652 C CA . GLY A 1 201 ? -35.006 12.463 34.254 1.00 85.94 201 GLY A CA 1
ATOM 1653 C C . GLY A 1 201 ? -35.416 11.173 33.538 1.00 85.94 201 GLY A C 1
ATOM 1654 O O . GLY A 1 201 ? -36.062 10.324 34.145 1.00 85.94 201 GLY A O 1
ATOM 1655 N N . ILE A 1 202 ? -34.999 11.004 32.278 1.00 87.56 202 ILE A N 1
ATOM 1656 C CA . ILE A 1 202 ? -35.365 9.842 31.457 1.00 87.56 202 ILE A CA 1
ATOM 1657 C C . ILE A 1 202 ? -34.665 8.583 31.970 1.00 87.56 202 ILE A C 1
ATOM 1659 O O . ILE A 1 202 ? -35.307 7.561 32.207 1.00 87.56 202 ILE A O 1
ATOM 1663 N N . ILE A 1 203 ? -33.353 8.666 32.189 1.00 89.19 203 ILE A N 1
ATOM 1664 C CA . ILE A 1 203 ? -32.560 7.517 32.627 1.00 89.19 203 ILE A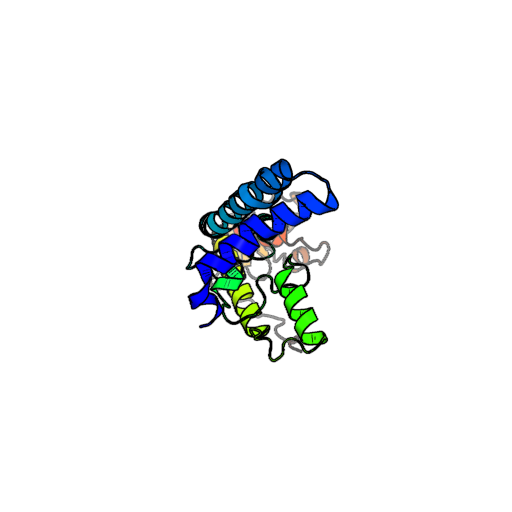 CA 1
ATOM 1665 C C . ILE A 1 203 ? -32.844 7.159 34.097 1.00 89.19 203 ILE A C 1
ATOM 1667 O O . ILE A 1 203 ? -32.986 5.984 34.425 1.00 89.19 203 ILE A O 1
ATOM 1671 N N . SER A 1 204 ? -33.048 8.148 34.978 1.00 88.88 204 SER A N 1
ATOM 1672 C CA . SER A 1 204 ? -33.366 7.895 36.392 1.00 88.88 204 SER A CA 1
ATOM 1673 C C . SER A 1 204 ? -34.709 7.184 36.594 1.00 88.88 204 SER A C 1
ATOM 1675 O O . SER A 1 204 ? -34.865 6.460 37.572 1.00 88.88 204 SER A O 1
ATOM 1677 N N . ALA A 1 205 ? -35.668 7.334 35.673 1.00 90.81 205 ALA A N 1
ATOM 1678 C CA . ALA A 1 205 ? -36.956 6.632 35.735 1.00 90.81 205 ALA A CA 1
ATOM 1679 C C . ALA A 1 205 ? -36.845 5.105 35.534 1.00 90.81 205 ALA A C 1
ATOM 1681 O O . ALA A 1 205 ? -37.794 4.368 35.842 1.00 90.81 205 ALA A O 1
ATOM 1682 N N . HIS A 1 206 ? -35.699 4.643 35.025 1.00 92.19 206 HIS A N 1
ATOM 1683 C CA . HIS A 1 206 ? -35.414 3.243 34.720 1.00 92.19 206 HIS A CA 1
ATOM 1684 C C . HIS A 1 206 ? -34.474 2.577 35.736 1.00 92.19 206 HIS A C 1
ATOM 1686 O O . HIS A 1 206 ? -34.199 1.390 35.599 1.00 92.19 206 HIS A O 1
ATOM 1692 N N . ILE A 1 207 ? -34.028 3.296 36.777 1.00 93.62 207 ILE A N 1
ATOM 1693 C CA . ILE A 1 207 ? -33.242 2.708 37.874 1.00 93.62 207 ILE A CA 1
ATOM 1694 C C . ILE A 1 207 ? -34.038 1.561 38.515 1.00 93.62 207 ILE A C 1
ATOM 1696 O O . ILE A 1 207 ? -35.213 1.723 38.855 1.00 93.62 207 ILE A O 1
ATOM 1700 N N . GLY A 1 208 ? -33.392 0.403 38.661 1.00 93.75 208 GLY A N 1
ATOM 1701 C CA . GLY A 1 208 ? -33.998 -0.818 39.192 1.00 93.75 208 GLY A CA 1
ATOM 1702 C C . GLY A 1 208 ? -34.928 -1.547 38.223 1.00 93.75 208 GLY A C 1
ATOM 1703 O O . GLY A 1 208 ? -35.744 -2.347 38.675 1.00 93.75 208 GLY A O 1
ATOM 1704 N N . LYS A 1 209 ? -34.853 -1.270 36.915 1.00 94.44 209 LYS A N 1
ATOM 1705 C CA . LYS A 1 209 ? -35.687 -1.912 35.888 1.00 94.44 209 LYS A CA 1
ATOM 1706 C C . LYS A 1 209 ? -34.856 -2.465 34.736 1.00 94.44 209 LYS A C 1
ATOM 1708 O O . LYS A 1 209 ? -33.705 -2.076 34.527 1.00 94.44 209 LYS A O 1
ATOM 1713 N N . ASP A 1 210 ? -35.495 -3.338 33.966 1.00 94.88 210 ASP A N 1
ATOM 1714 C CA . ASP A 1 210 ? -35.048 -3.691 32.627 1.00 94.88 210 ASP A CA 1
ATOM 1715 C C . ASP A 1 210 ? -35.459 -2.582 31.649 1.00 94.88 210 ASP A C 1
ATOM 1717 O O . ASP A 1 210 ? -36.644 -2.290 31.481 1.00 94.88 210 ASP A O 1
ATOM 1721 N N . ALA A 1 211 ? -34.457 -1.926 31.068 1.00 93.94 211 ALA A N 1
ATOM 1722 C CA . ALA A 1 211 ? -34.583 -0.833 30.115 1.00 93.94 211 ALA A CA 1
ATOM 1723 C C . ALA A 1 211 ? -34.274 -1.281 28.673 1.00 93.94 211 ALA A C 1
ATOM 1725 O O . ALA A 1 211 ? -34.050 -0.443 27.799 1.00 93.94 211 ALA A O 1
ATOM 1726 N N . THR A 1 212 ? -34.215 -2.593 28.412 1.00 94.06 212 THR A N 1
ATOM 1727 C CA . THR A 1 212 ? -33.810 -3.165 27.120 1.00 94.06 212 THR A CA 1
ATOM 1728 C C . THR A 1 212 ? -34.669 -2.660 25.967 1.00 94.06 212 THR A C 1
ATOM 1730 O O . THR A 1 212 ? -34.134 -2.207 24.956 1.00 94.06 212 THR A O 1
ATOM 1733 N N . ALA A 1 213 ? -35.996 -2.694 26.118 1.00 92.88 213 ALA A N 1
ATOM 1734 C CA . ALA A 1 213 ? -36.918 -2.241 25.078 1.00 92.88 213 ALA A CA 1
ATOM 1735 C C . ALA A 1 213 ? -36.734 -0.743 24.783 1.00 92.88 213 ALA A C 1
ATOM 1737 O O . ALA A 1 213 ? -36.614 -0.337 23.626 1.00 92.88 213 ALA A O 1
ATOM 1738 N N . GLN A 1 214 ? -36.620 0.076 25.830 1.00 92.44 214 GLN A N 1
ATOM 1739 C CA . GLN A 1 214 ? -36.449 1.522 25.704 1.00 92.44 214 GLN A CA 1
ATOM 1740 C C . GLN A 1 214 ? -35.088 1.890 25.115 1.00 92.44 214 GLN A C 1
ATOM 1742 O O . GLN A 1 214 ? -34.992 2.876 24.387 1.00 92.44 214 GLN A O 1
ATOM 1747 N N . PHE A 1 215 ? -34.047 1.102 25.397 1.00 92.19 215 PHE A N 1
ATOM 1748 C CA . PHE A 1 215 ? -32.719 1.303 24.831 1.00 92.19 215 PHE A CA 1
ATOM 1749 C C . PHE A 1 215 ? -32.668 0.932 23.339 1.00 92.19 215 PHE A C 1
ATOM 1751 O O . PHE A 1 215 ? -32.126 1.693 22.536 1.00 92.19 215 PHE A O 1
ATOM 1758 N N . ASN A 1 216 ? -33.297 -0.186 22.962 1.00 91.31 216 ASN A N 1
ATOM 1759 C CA . ASN A 1 216 ? -33.282 -0.749 21.607 1.00 91.31 216 ASN A CA 1
ATOM 1760 C C . ASN A 1 216 ? -34.423 -0.239 20.696 1.00 91.31 216 ASN A C 1
ATOM 1762 O O . ASN A 1 216 ? -34.745 -0.889 19.704 1.00 91.31 216 ASN A O 1
ATOM 1766 N N . GLY A 1 217 ? -35.042 0.908 20.998 1.00 85.38 217 GLY A N 1
ATOM 1767 C CA . GLY A 1 217 ? -35.930 1.578 20.040 1.00 85.38 217 GLY A CA 1
ATOM 1768 C C . GLY A 1 217 ? -37.437 1.478 20.273 1.00 85.38 217 GLY A C 1
ATOM 1769 O O . GLY A 1 217 ? -38.189 1.803 19.361 1.00 85.38 217 GLY A O 1
ATOM 1770 N N . GLU A 1 218 ? -37.915 1.117 21.470 1.00 84.50 218 GLU A N 1
ATOM 1771 C CA . GLU A 1 218 ? -39.353 1.222 21.795 1.00 84.50 218 GLU A CA 1
ATOM 1772 C C . GLU A 1 218 ? -39.871 2.667 21.656 1.00 84.50 218 GLU A C 1
ATOM 1774 O O . GLU A 1 218 ? -40.997 2.896 21.217 1.00 84.50 218 GLU A O 1
ATOM 1779 N N . VAL A 1 219 ? -39.029 3.651 21.987 1.00 77.62 219 VAL A N 1
ATOM 1780 C CA . VAL A 1 219 ? -39.330 5.080 21.792 1.00 77.62 219 VAL A CA 1
ATOM 1781 C C . VAL A 1 219 ? -38.212 5.778 21.022 1.00 77.62 219 VAL A C 1
ATOM 1783 O O . VAL A 1 219 ? -38.482 6.511 20.073 1.00 77.62 219 VAL A O 1
ATOM 1786 N N . TYR A 1 220 ? -36.956 5.538 21.410 1.00 79.44 220 TYR A N 1
ATOM 1787 C CA . TYR A 1 220 ? -35.773 6.071 20.738 1.00 79.44 220 TYR A CA 1
ATOM 1788 C C . TYR A 1 220 ? -34.711 4.981 20.623 1.00 79.44 220 TYR A C 1
ATOM 1790 O O . TYR A 1 220 ? -34.345 4.361 21.618 1.00 79.44 220 TYR A O 1
ATOM 1798 N N . GLU A 1 221 ? -34.222 4.749 19.410 1.00 88.38 221 GLU A N 1
ATOM 1799 C CA . GLU A 1 221 ? -33.152 3.788 19.153 1.00 88.38 221 GLU A CA 1
ATOM 1800 C C . GLU A 1 221 ? -31.797 4.442 19.443 1.00 88.38 221 GLU A C 1
ATOM 1802 O O . GLU A 1 221 ? -31.464 5.497 18.889 1.00 88.38 221 GLU A O 1
ATOM 1807 N N . HIS A 1 222 ? -31.025 3.850 20.355 1.00 93.56 222 HIS A N 1
ATOM 1808 C CA . HIS A 1 222 ? -29.713 4.375 20.714 1.00 93.56 222 HIS A CA 1
ATOM 1809 C C . HIS A 1 222 ? -28.684 4.121 19.604 1.00 93.56 222 HIS A C 1
ATOM 1811 O O . HIS A 1 222 ? -28.701 3.115 18.903 1.00 93.56 222 HIS A O 1
ATOM 1817 N N . SER A 1 223 ? -27.753 5.061 19.431 1.00 94.38 223 SER A N 1
ATOM 1818 C CA . SER A 1 223 ? -26.715 4.957 18.400 1.00 94.38 223 SER A CA 1
ATOM 1819 C C . SER A 1 223 ? -25.637 3.932 18.767 1.00 94.38 223 SER A C 1
ATOM 1821 O O . SER A 1 223 ? -25.412 3.646 19.941 1.00 94.38 223 SER A O 1
ATOM 1823 N N . ASN A 1 224 ? -24.863 3.465 17.780 1.00 92.50 224 ASN A N 1
ATOM 1824 C CA . ASN A 1 224 ? -23.711 2.582 18.019 1.00 92.50 224 ASN A CA 1
ATOM 1825 C C . ASN A 1 224 ? -22.720 3.163 19.057 1.00 92.50 224 ASN A C 1
ATOM 1827 O O . ASN A 1 224 ? -22.155 2.442 19.871 1.00 92.50 224 ASN A O 1
ATOM 1831 N N . ALA A 1 225 ? -22.560 4.491 19.104 1.00 93.44 225 ALA A N 1
ATOM 1832 C CA . ALA A 1 225 ? -21.731 5.137 20.121 1.00 93.44 225 ALA A CA 1
ATOM 1833 C C . ALA A 1 225 ? -22.277 4.935 21.548 1.00 93.44 225 ALA A C 1
ATOM 1835 O O . ALA A 1 225 ? -21.495 4.723 22.470 1.00 93.44 225 ALA A O 1
ATOM 1836 N N . ALA A 1 226 ? -23.600 4.965 21.730 1.00 92.62 226 ALA A N 1
ATOM 1837 C CA . ALA A 1 226 ? -24.229 4.678 23.016 1.00 92.62 226 ALA A CA 1
ATOM 1838 C C . ALA A 1 226 ? -24.116 3.191 23.387 1.00 92.62 226 ALA A C 1
ATOM 1840 O O . ALA A 1 226 ? -23.855 2.886 24.547 1.00 92.62 226 ALA A O 1
ATOM 1841 N N . HIS A 1 227 ? -24.230 2.278 22.415 1.00 92.12 227 HIS A N 1
ATOM 1842 C CA . HIS A 1 227 ? -23.970 0.850 22.638 1.00 92.12 227 HIS A CA 1
ATOM 1843 C C . HIS A 1 227 ? -22.523 0.594 23.086 1.00 92.12 227 HIS A C 1
ATOM 1845 O O . HIS A 1 227 ? -22.322 -0.108 24.069 1.00 92.12 227 HIS A O 1
ATOM 1851 N N . ASN A 1 228 ? -21.528 1.211 22.437 1.00 93.38 228 ASN A N 1
ATOM 1852 C CA . ASN A 1 228 ? -20.122 1.096 22.846 1.00 93.38 228 ASN A CA 1
ATOM 1853 C C . ASN A 1 228 ? -19.872 1.686 24.240 1.00 93.38 228 ASN A C 1
ATOM 1855 O O . ASN A 1 228 ? -19.035 1.189 24.984 1.00 93.38 228 ASN A O 1
ATOM 1859 N N . LEU A 1 229 ? -20.594 2.745 24.609 1.00 93.06 229 LEU A N 1
ATOM 1860 C CA . LEU A 1 229 ? -20.451 3.371 25.919 1.00 93.06 229 LEU A CA 1
ATOM 1861 C C . LEU A 1 229 ? -20.971 2.476 27.058 1.00 93.06 229 LEU A C 1
ATOM 1863 O O . LEU A 1 229 ? -20.463 2.563 28.173 1.00 93.06 229 LEU A O 1
ATOM 1867 N N . LEU A 1 230 ? -21.941 1.590 26.796 1.00 92.44 230 LEU A N 1
ATOM 1868 C CA . LEU A 1 230 ? -22.415 0.630 27.801 1.00 92.44 230 LEU A CA 1
ATOM 1869 C C . LEU A 1 230 ? -21.301 -0.290 28.307 1.00 92.44 230 LEU A C 1
ATOM 1871 O O . LEU A 1 230 ? -21.343 -0.697 29.467 1.00 92.44 230 LEU A O 1
ATOM 1875 N N . ASP A 1 231 ? -20.298 -0.583 27.476 1.00 92.38 231 ASP A N 1
ATOM 1876 C CA . ASP A 1 231 ? -19.156 -1.428 27.832 1.00 92.38 231 ASP A CA 1
ATOM 1877 C C . ASP A 1 231 ? -18.449 -0.947 29.109 1.00 92.38 231 ASP A C 1
ATOM 1879 O O . ASP A 1 231 ? -17.975 -1.766 29.899 1.00 92.38 231 ASP A O 1
ATOM 1883 N N . ASP A 1 232 ? -18.423 0.369 29.341 1.00 91.56 232 ASP A N 1
ATOM 1884 C CA . ASP A 1 232 ? -17.778 0.990 30.499 1.00 91.56 232 ASP A CA 1
ATOM 1885 C C . ASP A 1 232 ? -18.550 0.809 31.811 1.00 91.56 232 ASP A C 1
ATOM 1887 O O . ASP A 1 232 ? -17.956 0.942 32.883 1.00 91.56 232 ASP A O 1
ATOM 1891 N N . PHE A 1 233 ? -19.845 0.499 31.734 1.00 93.38 233 PHE A N 1
ATOM 1892 C CA . PHE A 1 233 ? -20.756 0.471 32.878 1.00 93.38 233 PHE A CA 1
ATOM 1893 C C . PHE A 1 233 ? -21.186 -0.938 33.290 1.00 93.38 233 PHE A C 1
ATOM 1895 O O . PHE A 1 233 ? -21.936 -1.083 34.250 1.00 93.38 233 PHE A O 1
ATOM 1902 N N . ARG A 1 234 ? -20.738 -1.988 32.592 1.00 94.88 234 ARG A N 1
ATOM 1903 C CA . ARG A 1 234 ? -21.113 -3.380 32.895 1.00 94.88 234 ARG A CA 1
ATOM 1904 C C . ARG A 1 234 ? -20.614 -3.809 34.272 1.00 94.88 234 ARG A C 1
ATOM 1906 O O . ARG A 1 234 ? -19.418 -3.717 34.546 1.00 94.88 234 ARG A O 1
ATOM 1913 N N . ILE A 1 235 ? -21.505 -4.371 35.089 1.00 93.88 235 ILE A N 1
ATOM 1914 C CA . ILE A 1 235 ? -21.147 -4.911 36.409 1.00 93.88 235 ILE A CA 1
ATOM 1915 C C . ILE A 1 235 ? -21.440 -6.402 36.569 1.00 93.88 235 ILE A C 1
ATOM 1917 O O . ILE A 1 235 ? -20.670 -7.083 37.240 1.00 93.88 235 ILE A O 1
ATOM 1921 N N . ALA A 1 236 ? -22.509 -6.926 35.963 1.00 95.31 236 ALA A N 1
ATOM 1922 C CA . ALA A 1 236 ? -22.925 -8.317 36.133 1.00 95.31 236 ALA A CA 1
ATOM 1923 C C . ALA A 1 236 ? -23.805 -8.800 34.971 1.00 95.31 236 ALA A C 1
ATOM 1925 O O . ALA A 1 236 ? -24.468 -8.000 34.316 1.00 95.31 236 ALA A O 1
ATOM 1926 N N . ALA A 1 237 ? -23.840 -10.110 34.739 1.00 95.88 237 ALA A N 1
ATOM 1927 C CA . ALA A 1 237 ? -24.821 -10.757 33.876 1.00 95.88 237 ALA A CA 1
ATOM 1928 C C . ALA A 1 237 ? -26.000 -11.250 34.720 1.00 95.88 237 ALA A C 1
ATOM 1930 O O . ALA A 1 237 ? -25.812 -11.928 35.733 1.00 95.88 237 ALA A O 1
ATOM 1931 N N . LEU A 1 238 ? -27.216 -10.903 34.312 1.00 93.38 238 LEU A N 1
ATOM 1932 C CA . LEU A 1 238 ? -28.425 -11.292 35.015 1.00 93.38 238 LEU A CA 1
ATOM 1933 C C . LEU A 1 238 ? -28.735 -12.773 34.746 1.00 93.38 238 LEU A C 1
ATOM 1935 O O . LEU A 1 238 ? -28.779 -13.207 33.597 1.00 93.38 238 LEU A O 1
ATOM 1939 N N . VAL A 1 239 ? -28.966 -13.550 35.802 1.00 88.69 239 VAL A N 1
ATOM 1940 C CA . VAL A 1 239 ? -29.301 -14.981 35.725 1.00 88.69 239 VAL A CA 1
ATOM 1941 C C . VAL A 1 239 ? -30.629 -15.284 36.414 1.00 88.69 239 VAL A C 1
ATOM 1943 O O . VAL A 1 239 ? -30.995 -14.651 37.404 1.00 88.69 239 VAL A O 1
ATOM 1946 N N . GLY A 1 240 ? -31.346 -16.289 35.904 1.00 72.50 240 GLY A N 1
ATOM 1947 C CA . GLY A 1 240 ? -32.606 -16.757 36.492 1.00 72.50 240 GLY A CA 1
ATOM 1948 C C . GLY A 1 240 ? -33.871 -16.094 35.942 1.00 72.50 240 GLY A C 1
ATOM 1949 O O . GLY A 1 240 ? -34.943 -16.291 36.507 1.00 72.50 240 GLY A O 1
ATOM 1950 N N . VAL A 1 241 ? -33.770 -15.351 34.838 1.00 56.44 241 VAL A N 1
ATOM 1951 C CA . VAL A 1 241 ? -34.927 -15.013 34.003 1.00 56.44 241 VAL A CA 1
ATOM 1952 C C . VAL A 1 241 ? -35.045 -16.128 32.968 1.00 56.44 241 VAL A C 1
ATOM 1954 O O . VAL A 1 241 ? -34.125 -16.316 32.174 1.00 56.44 241 VAL A O 1
ATOM 1957 N N . GLU A 1 242 ? -36.122 -16.916 33.012 1.00 42.25 242 GLU A N 1
ATOM 1958 C CA . GLU A 1 242 ? -36.485 -17.777 31.883 1.00 42.25 242 GLU A CA 1
ATOM 1959 C C . GLU A 1 242 ? -36.511 -16.897 30.631 1.00 42.25 242 GLU A C 1
ATOM 1961 O O . GLU A 1 242 ? -37.276 -15.934 30.558 1.00 42.25 242 GLU A O 1
ATOM 1966 N N . SER A 1 243 ? -35.635 -17.188 29.674 1.00 39.91 243 SER A N 1
ATOM 1967 C CA . SER A 1 243 ? -35.633 -16.549 28.368 1.00 39.91 243 SER A CA 1
ATOM 1968 C C . SER A 1 243 ? -36.937 -16.896 27.650 1.00 39.91 243 SER A C 1
ATOM 1970 O O . SER A 1 243 ? -37.054 -17.910 26.965 1.00 39.91 243 SER A O 1
ATOM 1972 N N . ALA A 1 244 ? -37.946 -16.044 27.807 1.00 42.66 244 ALA A N 1
ATOM 1973 C CA . ALA A 1 244 ? -38.952 -15.902 26.774 1.00 42.66 244 ALA A CA 1
ATOM 1974 C C . ALA A 1 244 ? -38.233 -15.325 25.541 1.00 42.66 244 ALA A C 1
ATOM 1976 O O . ALA A 1 244 ? -37.600 -14.277 25.632 1.00 42.66 244 ALA A O 1
ATOM 1977 N N . ASP A 1 245 ? -38.320 -16.048 24.425 1.00 42.03 245 ASP A N 1
ATOM 1978 C CA . ASP A 1 245 ? -37.798 -15.720 23.091 1.00 42.03 245 ASP A CA 1
ATOM 1979 C C . ASP A 1 245 ? -36.337 -16.086 22.761 1.00 42.03 245 ASP A C 1
ATOM 1981 O O . ASP A 1 245 ? -35.551 -15.279 22.276 1.00 42.03 245 ASP A O 1
ATOM 1985 N N . GLU A 1 246 ? -36.033 -17.387 22.825 1.00 38.28 246 GLU A N 1
ATOM 1986 C CA . GLU A 1 246 ? -35.248 -18.049 21.766 1.00 38.28 246 GLU A CA 1
ATOM 1987 C C . GLU A 1 246 ? -36.170 -18.947 20.921 1.00 38.28 246 GLU A C 1
ATOM 1989 O O . GLU A 1 246 ? -36.064 -20.170 20.911 1.00 38.28 246 GLU A O 1
ATOM 1994 N N . THR A 1 247 ? -37.118 -18.352 20.190 1.00 38.28 247 THR A N 1
ATOM 1995 C CA . THR A 1 247 ? -37.702 -19.030 19.022 1.00 38.28 247 THR A CA 1
ATOM 1996 C C . THR A 1 247 ? -37.738 -18.100 17.818 1.00 38.28 247 THR A C 1
ATOM 1998 O O . THR A 1 247 ? -38.596 -17.237 17.686 1.00 38.28 247 THR A O 1
ATOM 2001 N N . GLY A 1 248 ? -36.810 -18.347 16.893 1.00 39.72 248 GLY A N 1
ATOM 2002 C CA . GLY A 1 248 ? -36.966 -17.993 15.488 1.00 39.72 248 GLY A CA 1
ATOM 2003 C C . GLY A 1 248 ? -36.238 -16.730 15.047 1.00 39.72 248 GLY A C 1
ATOM 2004 O O . GLY A 1 248 ? -36.822 -15.650 15.046 1.00 39.72 248 GLY A O 1
ATOM 2005 N N . LYS A 1 249 ? -35.007 -16.910 14.549 1.00 36.22 249 LYS A N 1
ATOM 2006 C CA . LYS A 1 249 ? -34.537 -16.382 13.251 1.00 36.22 249 LYS A CA 1
ATOM 2007 C C . LYS A 1 249 ? -33.106 -16.856 12.965 1.00 36.22 249 LYS A C 1
ATOM 2009 O O . LYS A 1 249 ? -32.149 -16.104 13.073 1.00 36.22 249 LYS A O 1
ATOM 2014 N N . GLU A 1 250 ? -32.997 -18.110 12.540 1.00 35.31 250 GLU A N 1
ATOM 2015 C CA . GLU A 1 250 ? -31.996 -18.516 11.551 1.00 35.31 250 GLU A CA 1
ATOM 2016 C C . GLU A 1 250 ? -32.763 -18.995 10.312 1.00 35.31 250 GLU A C 1
ATOM 2018 O O . GLU A 1 250 ? -33.363 -20.070 10.324 1.00 35.31 250 GLU A O 1
ATOM 2023 N N . GLN A 1 251 ? -32.800 -18.148 9.281 1.00 32.72 251 GLN A N 1
ATOM 2024 C CA . GLN A 1 251 ? -32.938 -18.504 7.865 1.00 32.72 251 GLN A CA 1
ATOM 2025 C C . GLN A 1 251 ? -32.145 -17.491 7.045 1.00 32.72 251 GLN A C 1
ATOM 2027 O O . GLN A 1 251 ? -32.280 -16.282 7.342 1.00 32.72 251 GLN A O 1
#

Organism: NCBI:txid215461

pLDDT: mean 91.0, std 11.81, range [32.72, 98.25]

Radius of gyration: 33.27 Å; chains: 1; bounding box: 70×39×87 Å

Secondary structure (DSSP, 8-state):
-HHHHTHHHHHHIIIIIHHHHHHHHHHS-HHHIIIIIIIIHHHHHHHHHHHHHHHHHHSSB-SS--SSS--B-HHHHHHTTTTTBHHHHHHSTTSS-SS-STTS--HHHHHHHHHHHTTS--------HHHHHHHHHHHHHHHHHHHHHTS---S-GGGSPEEEHHHHHHHHHTT---EEEETTEEEE-TTTTTT-TT-HHHHHTTTTSB-HHHHBTSS-BPPHHHHHHHGGGEEEEEE----S-------

InterPro domains:
  IPR001199 Cytochrome b5-like heme/steroid binding domain [PF00173] (165-238)
  IPR001199 Cytochrome b5-like heme/steroid binding domain [PR00363] (186-196)
  IPR001199 Cytochrome b5-like heme/steroid binding domain [PR00363] (196-210)
  IPR001199 Cytochrome b5-like heme/steroid binding domain [PR00363] (226-238)
  IPR001199 Cytochrome b5-like heme/steroid binding domain [PS50255] (160-239)
  IPR001199 Cytochrome b5-like heme/steroid binding domain [SM01117] (163-239)
  IPR001522 Fatty acid desaturase type 1, conserved site [PS00476] (82-96)
  IPR015876 Acyl-CoA desaturase [PR00075] (7-25)
  IPR015876 Acyl-CoA desaturase [PR00075] (39-60)
  IPR015876 Acyl-CoA desaturase [PR00075] (82-96)
  IPR015876 Acyl-CoA desaturase [PTHR11351] (1-139)
  IPR015876 Acyl-CoA desaturase [cd03505] (26-124)
  IPR036400 Cytochrome b5-like heme/steroid binding domain superfamily [G3DSA:3.10.120.10] (157-239)
  IPR036400 Cytochrome b5-like heme/steroid binding domain superfamily [SSF55856] (153-240)

Sequence (251 aa):
MWQHNNYEVISLIMGVVFPTVVAGYFWNDWWGGLAYSALLRIFFFQQGTFCINSLAHWLGDTPYDDKHSPRDHLFTAILTLGEGYHNFHHEFPTDYRNGVKWFQYDPSKWFIWICEQTGFADHLSRSSDNVIGKGEYQQQNKKLEVFKSSLKWGVPPAQLPQMTWQDFELAVKDGGQSLIVINGIVHDIESFYNNHPGGKGIISAHIGKDATAQFNGEVYEHSNAAHNLLDDFRIAALVGVESADETGKEQ